Protein AF-A0A0N8H4Y2-F1 (afdb_monomer_lite)

Secondary structure (DSSP, 8-state):
---PPPSS-HHHHHHHH-TT--TT-----TT-B-TT--B--S-HHHHHHHHHHHHHHHHHHHTT--PPPPPPPPTT-------TTTEEEEE-S--SS--EEEEEE-SSS-EEEEEE-HHHHHHHHTS--------TTSTTTGGG-TTSS-SS--TTS------TT-GGGG--HHIIIIIHHHHHHT-EEE-SSHHHHHHHHHHTHHHHHTT--EEEEES--HHHHHHHHHH-TT-GGGGGSPP-SSHHHHHHHHHT-TT--EEEEE--HHHHHHS-HHHHHH-HHHHHHTT----SEEEEE-SSS--TT-HHHHHHHHHHHHTTHHHHTS--

Radius of gyration: 26.05 Å; chains: 1; bounding box: 61×59×75 Å

Foldseek 3Di:
DDDDDDPDDLVRLCVVLHDQQPVVLPPPDQQAAELLRDGQDPDPSVNSVVLSVLVVLVVVVVVVDPDDDDDDDDLDDQPQPDDDPFWGKGQSNGRTQQRIWIWGGPVPNDIHIYRHGPVRVVVVVPQDDDDPDDPPVVVVVVVVPPPHLAPDADPQAPHDPPDPRPSSVVNDPCCLVPVLLVVQQPDADEDAALVVLLSVLRRNHLSSLCRHAHYAHEQDDPVQLVVLCVVCVPDPCSLQDGGDPCLLSSLVSNLSNNNHQYEEYEHEPCNLPPDDLVRQCPDPSLVSLLPAEDHQHYFYYYDPDRPPDRPNRVVSRCSNNVVPPVVVVVVD

Structure (mmCIF, N/CA/C/O backbone):
data_AF-A0A0N8H4Y2-F1
#
_entry.id   AF-A0A0N8H4Y2-F1
#
loop_
_atom_site.group_PDB
_atom_site.id
_atom_site.type_symbol
_atom_site.label_atom_id
_atom_site.label_alt_id
_atom_site.label_comp_id
_atom_site.label_asym_id
_atom_site.label_entity_id
_atom_site.label_seq_id
_atom_site.pdbx_PDB_ins_code
_atom_site.Cartn_x
_atom_site.Cartn_y
_atom_site.Cartn_z
_atom_site.occupancy
_atom_site.B_iso_or_equiv
_atom_site.auth_seq_id
_atom_site.auth_comp_id
_atom_site.auth_asym_id
_atom_site.auth_atom_id
_atom_site.pdbx_PDB_model_num
ATOM 1 N N . MET A 1 1 ? -31.655 -11.015 46.609 1.00 50.44 1 MET A N 1
ATOM 2 C CA . MET A 1 1 ? -30.446 -10.546 45.897 1.00 50.44 1 MET A CA 1
ATOM 3 C C . MET A 1 1 ? -29.796 -9.461 46.738 1.00 50.44 1 MET A C 1
ATOM 5 O O . MET A 1 1 ? -30.408 -8.414 46.911 1.00 50.44 1 MET A O 1
ATOM 9 N N . ALA A 1 2 ? -28.630 -9.726 47.329 1.00 64.88 2 ALA A N 1
ATOM 10 C CA . ALA A 1 2 ? -27.883 -8.698 48.050 1.00 64.88 2 ALA A CA 1
ATOM 11 C C . ALA A 1 2 ? -27.327 -7.694 47.027 1.00 64.88 2 ALA A C 1
ATOM 13 O O . ALA A 1 2 ? -26.613 -8.091 46.108 1.00 64.88 2 ALA A O 1
ATOM 14 N N . LYS A 1 3 ? -27.702 -6.415 47.138 1.00 72.19 3 LYS A N 1
ATOM 15 C CA . LYS A 1 3 ? -27.094 -5.347 46.336 1.00 72.19 3 LYS A CA 1
ATOM 16 C C . LYS A 1 3 ? -25.687 -5.120 46.886 1.00 72.19 3 LYS A C 1
ATOM 18 O O . LYS A 1 3 ? -25.551 -4.696 48.029 1.00 72.19 3 LYS A O 1
ATOM 23 N N . ILE A 1 4 ? -24.664 -5.449 46.102 1.00 78.31 4 ILE A N 1
ATOM 24 C CA . ILE A 1 4 ? -23.274 -5.133 46.443 1.00 78.31 4 ILE A CA 1
ATOM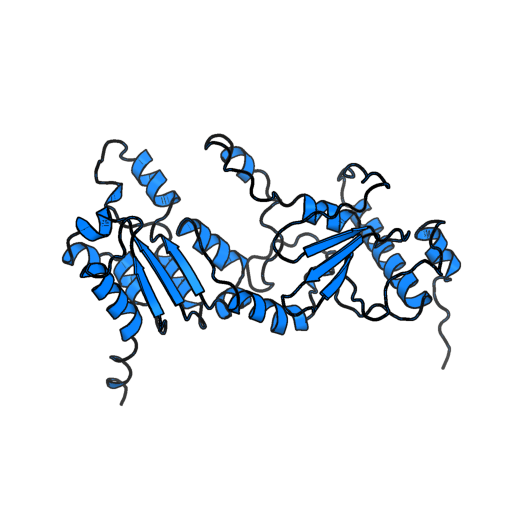 25 C C . ILE A 1 4 ? -23.155 -3.608 46.417 1.00 78.31 4 ILE A C 1
ATOM 27 O O . ILE A 1 4 ? -23.482 -2.980 45.409 1.00 78.31 4 ILE A O 1
ATOM 31 N N . ALA A 1 5 ? -22.766 -3.016 47.546 1.00 82.00 5 ALA A N 1
ATOM 32 C CA . ALA A 1 5 ? -22.494 -1.590 47.611 1.00 82.00 5 ALA A CA 1
ATOM 33 C C . ALA A 1 5 ? -21.266 -1.272 46.736 1.00 82.00 5 ALA A C 1
ATOM 35 O O . ALA A 1 5 ? -20.317 -2.059 46.729 1.00 82.00 5 ALA A O 1
ATOM 36 N N . PRO A 1 6 ? -21.275 -0.166 45.976 1.00 84.56 6 PRO A N 1
ATOM 37 C CA . PRO A 1 6 ? -20.121 0.231 45.179 1.00 84.56 6 PRO A CA 1
ATOM 38 C C . PRO A 1 6 ? -18.887 0.475 46.060 1.00 84.56 6 PRO A C 1
ATOM 40 O O . PRO A 1 6 ? -19.006 1.035 47.146 1.00 84.56 6 PRO A O 1
ATOM 43 N N . GLU A 1 7 ? -17.706 0.079 45.574 1.00 89.19 7 GLU A N 1
ATOM 44 C CA . GLU A 1 7 ? -16.428 0.216 46.299 1.00 89.19 7 GLU A CA 1
ATOM 45 C C . GLU A 1 7 ? -16.011 1.679 46.518 1.00 89.19 7 GLU A C 1
ATOM 47 O O . GLU A 1 7 ? -15.344 1.988 47.503 1.00 89.19 7 GLU A O 1
ATOM 52 N N . HIS A 1 8 ? -16.431 2.581 45.626 1.00 93.00 8 HIS A N 1
ATOM 53 C CA . HIS A 1 8 ? -16.141 4.010 45.704 1.00 93.00 8 HIS A CA 1
ATOM 54 C C . HIS A 1 8 ? -17.415 4.836 45.537 1.00 93.00 8 HIS A C 1
ATOM 56 O O . HIS A 1 8 ? -18.243 4.572 44.651 1.00 93.00 8 HIS A O 1
ATOM 62 N N . SER A 1 9 ? -17.558 5.851 46.393 1.00 93.75 9 SER A N 1
ATOM 63 C CA . SER A 1 9 ? -18.615 6.847 46.258 1.00 93.75 9 SER A CA 1
ATOM 64 C C . SER A 1 9 ? -18.338 7.753 45.054 1.00 93.75 9 SER A C 1
ATOM 66 O O . SER A 1 9 ? -17.200 7.892 44.599 1.00 93.75 9 SER A O 1
ATOM 68 N N . LEU A 1 10 ? -19.386 8.380 44.515 1.00 90.81 10 LEU A N 1
ATOM 69 C CA . LEU A 1 10 ? -19.235 9.335 43.414 1.00 90.81 10 LEU A CA 1
ATOM 70 C C . LEU A 1 10 ? -18.328 10.510 43.806 1.00 90.81 10 LEU A C 1
ATOM 72 O O . LEU A 1 10 ? -17.493 10.937 43.014 1.00 90.81 10 LEU A O 1
ATOM 76 N N . GLU A 1 11 ? -18.485 10.993 45.035 1.00 90.88 11 GLU A N 1
ATOM 77 C CA . GLU A 1 11 ? -17.748 12.124 45.599 1.00 90.88 11 GLU A CA 1
ATOM 78 C C . GLU A 1 11 ? -16.247 11.831 45.684 1.00 90.88 11 GLU A C 1
ATOM 80 O O . GLU A 1 11 ? -15.436 12.675 45.298 1.00 90.88 11 GLU A O 1
ATOM 85 N N . ASP A 1 12 ? -15.874 10.615 46.096 1.00 92.75 12 ASP A N 1
ATOM 86 C CA . ASP A 1 12 ? -14.472 10.187 46.154 1.00 92.75 12 ASP A CA 1
ATOM 87 C C . ASP A 1 12 ? -13.844 10.125 44.757 1.00 92.75 12 ASP A C 1
ATOM 89 O O . ASP A 1 12 ? -12.740 10.629 44.546 1.00 92.75 12 ASP A O 1
ATOM 93 N N . MET A 1 13 ? -14.559 9.558 43.777 1.00 93.31 13 MET A N 1
ATOM 94 C CA . MET A 1 13 ? -14.060 9.471 42.401 1.00 93.31 13 MET A CA 1
ATOM 95 C C . MET A 1 13 ? -13.886 10.858 41.769 1.00 93.31 13 MET A C 1
ATOM 97 O O . MET A 1 13 ? -12.874 11.107 41.114 1.00 93.31 13 MET A O 1
ATOM 101 N N . VAL A 1 14 ? -14.838 11.775 41.989 1.00 89.25 14 VAL A N 1
ATOM 102 C CA . VAL A 1 14 ? -14.747 13.169 41.519 1.00 89.25 14 VAL A CA 1
ATOM 103 C C . VAL A 1 14 ? -13.556 13.877 42.159 1.00 89.25 14 VAL A C 1
ATOM 105 O O . VAL A 1 14 ? -12.763 14.507 41.460 1.00 89.25 14 VAL A O 1
ATOM 108 N N . LYS A 1 15 ? -13.386 13.731 43.476 1.00 89.88 15 LYS A N 1
ATOM 109 C CA . LYS A 1 15 ? -12.267 14.325 44.212 1.00 89.88 15 LYS A CA 1
ATOM 110 C C . LYS A 1 15 ? -10.913 13.868 43.664 1.00 89.88 15 LYS A C 1
ATOM 112 O O . LYS A 1 15 ? -10.008 14.690 43.520 1.00 89.88 15 LYS A O 1
ATOM 117 N N . ASP A 1 16 ? -10.794 12.592 43.308 1.00 89.81 16 ASP A N 1
ATOM 118 C CA . ASP A 1 16 ? -9.574 12.008 42.744 1.00 89.81 16 ASP A CA 1
ATOM 119 C C . ASP A 1 16 ? -9.311 12.400 41.281 1.00 89.81 16 ASP A C 1
ATOM 121 O O . ASP A 1 16 ? -8.149 12.463 40.862 1.00 89.81 16 ASP A O 1
ATOM 125 N N . LEU A 1 17 ? -10.366 12.664 40.503 1.00 87.62 17 LEU A N 1
ATOM 126 C CA . LEU A 1 17 ? -10.272 13.191 39.135 1.00 87.62 17 LEU A CA 1
ATOM 127 C C . LEU A 1 17 ? -9.904 14.687 39.111 1.00 87.62 17 LEU A C 1
ATOM 129 O O . LEU A 1 17 ? -9.303 15.157 38.140 1.00 87.62 17 LEU A O 1
ATOM 133 N N . GLY A 1 18 ? -10.192 15.409 40.197 1.00 84.56 18 GLY A N 1
ATOM 134 C CA . GLY A 1 18 ? -9.807 16.799 40.436 1.00 84.56 18 GLY A CA 1
ATOM 135 C C . GLY A 1 18 ? -11.008 17.708 40.747 1.00 84.56 18 GLY A C 1
ATOM 136 O O . GLY A 1 18 ? -12.118 17.443 40.297 1.00 84.56 18 GLY A O 1
ATOM 137 N N . PRO A 1 19 ? -10.805 18.810 41.493 1.00 61.75 19 PRO A N 1
ATOM 138 C CA . PRO A 1 19 ? -11.870 19.582 42.153 1.00 61.75 19 PRO A CA 1
ATOM 139 C C . PRO A 1 19 ? -12.799 20.404 41.239 1.00 61.75 19 PRO A C 1
ATOM 141 O O . PRO A 1 19 ? -13.662 21.107 41.749 1.00 61.75 19 PRO A O 1
ATOM 144 N N . GLU A 1 20 ? -12.646 20.349 39.917 1.00 62.66 20 GLU A N 1
ATOM 145 C CA . GLU A 1 20 ? -13.371 21.233 38.990 1.00 62.66 20 GLU A CA 1
ATOM 146 C C . GLU A 1 20 ? -14.430 20.516 38.137 1.00 62.66 20 GLU A C 1
ATOM 148 O O . GLU A 1 20 ? -14.990 21.156 37.249 1.00 62.66 20 GLU A O 1
ATOM 153 N N . VAL A 1 21 ? -14.724 19.222 38.368 1.00 59.94 21 VAL A N 1
ATOM 154 C CA . VAL A 1 21 ? -15.742 18.497 37.578 1.00 59.94 21 VAL A CA 1
ATOM 155 C C . VAL A 1 21 ? -17.121 19.067 37.895 1.00 59.94 21 VAL A C 1
ATOM 157 O O . VAL A 1 21 ? -17.825 18.567 38.767 1.00 59.94 21 VAL A O 1
ATOM 160 N N . ASP A 1 22 ? -17.503 20.130 37.195 1.00 64.38 22 ASP A N 1
ATOM 161 C CA . ASP A 1 22 ? -18.860 20.643 37.207 1.00 64.38 22 ASP A CA 1
ATOM 162 C C . ASP A 1 22 ? -19.757 19.587 36.536 1.00 64.38 22 ASP A C 1
ATOM 164 O O . ASP A 1 22 ? -19.645 19.362 35.323 1.00 64.38 22 ASP A O 1
ATOM 168 N N . PRO A 1 23 ? -20.652 18.919 37.290 1.00 62.06 23 PRO A N 1
ATOM 169 C CA . PRO A 1 23 ? -21.524 17.879 36.751 1.00 62.06 23 PRO A CA 1
ATOM 170 C C . PRO A 1 23 ? -22.439 18.396 35.633 1.00 62.06 23 PRO A C 1
ATOM 172 O O . PRO A 1 23 ? -22.955 17.603 34.843 1.00 62.06 23 PRO A O 1
ATOM 175 N N . SER A 1 24 ? -22.650 19.717 35.575 1.00 61.72 24 SER A N 1
ATOM 176 C CA . SER A 1 24 ? -23.464 20.394 34.569 1.00 61.72 24 SER A CA 1
ATOM 177 C C . SER A 1 24 ? -22.677 20.795 33.315 1.00 61.72 24 SER A C 1
ATOM 179 O O . SER A 1 24 ? -23.267 20.932 32.244 1.00 61.72 24 SER A O 1
ATOM 181 N N . ALA A 1 25 ? -21.346 20.888 33.401 1.00 60.69 25 ALA A N 1
ATOM 182 C CA . ALA A 1 25 ? -20.475 21.313 32.308 1.00 60.69 25 ALA A CA 1
ATOM 183 C C . ALA A 1 25 ? -19.993 20.154 31.424 1.00 60.69 25 ALA A C 1
ATOM 185 O O . ALA A 1 25 ? -18.948 20.272 30.797 1.00 60.69 25 ALA A O 1
ATOM 186 N N . HIS A 1 26 ? -20.713 19.030 31.350 1.00 59.88 26 HIS A N 1
ATOM 187 C CA . HIS A 1 26 ? -20.386 17.926 30.441 1.00 59.88 26 HIS A CA 1
ATOM 188 C C . HIS A 1 26 ? -21.137 18.059 29.094 1.00 59.88 26 HIS A C 1
ATOM 190 O O . HIS A 1 26 ? -22.212 17.480 28.942 1.00 59.88 26 HIS A O 1
ATOM 196 N N . PRO A 1 27 ? -20.575 18.733 28.066 1.00 53.62 27 PRO A N 1
ATOM 197 C CA . PRO A 1 27 ? -21.131 18.838 26.716 1.00 53.62 27 PRO A CA 1
ATOM 198 C C . PRO A 1 27 ? -21.071 17.536 25.905 1.00 53.62 27 PRO A C 1
ATOM 200 O O . PRO A 1 27 ? -21.394 17.550 24.716 1.00 53.62 27 PRO A O 1
ATOM 203 N N . CYS A 1 28 ? -20.678 16.402 26.496 1.00 54.94 28 CYS A N 1
ATOM 204 C CA . CYS A 1 28 ? -20.816 15.118 25.818 1.00 54.94 28 CYS A CA 1
ATOM 205 C C . CYS A 1 28 ? -22.303 14.787 25.706 1.00 54.94 28 CYS A C 1
ATOM 207 O O . CYS A 1 28 ? -22.914 14.233 26.620 1.00 54.94 28 CYS A O 1
ATOM 209 N N . SER A 1 29 ? -22.871 15.138 24.553 1.00 60.09 29 SER A N 1
ATOM 210 C CA . SER A 1 29 ? -24.136 14.587 24.088 1.00 60.09 29 SER A CA 1
ATOM 211 C C . SER A 1 29 ? -24.077 13.063 24.286 1.00 60.09 29 SER A C 1
ATOM 213 O O . SER A 1 29 ? -23.043 12.470 23.967 1.00 60.09 29 SER A O 1
ATOM 215 N N . PRO A 1 30 ? -25.130 12.406 24.805 1.00 62.59 30 PRO A N 1
ATOM 216 C CA . PRO A 1 30 ? -25.132 10.971 25.139 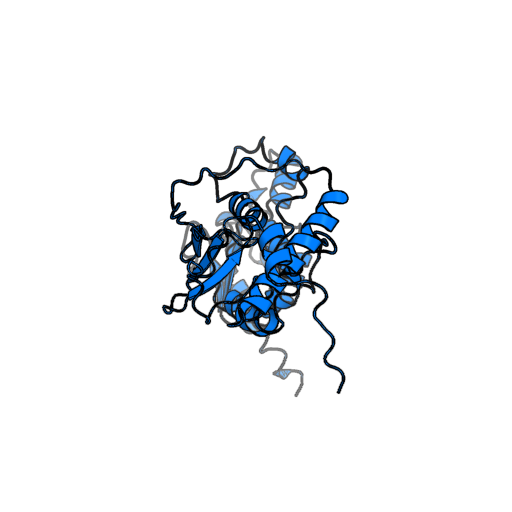1.00 62.59 30 PRO A CA 1
ATOM 217 C C . PRO A 1 30 ? -24.862 10.019 23.951 1.00 62.59 30 PRO A C 1
ATOM 219 O O . PRO A 1 30 ? -24.922 8.806 24.099 1.00 62.59 30 PRO A O 1
ATOM 222 N N . SER A 1 31 ? -24.550 10.556 22.772 1.00 67.88 31 SER A N 1
ATOM 223 C CA . SER A 1 31 ? -24.189 9.860 21.540 1.00 67.88 31 SER A CA 1
ATOM 224 C C . SER A 1 31 ? -22.674 9.674 21.326 1.00 67.88 31 SER A C 1
ATOM 226 O O . SER A 1 31 ? -22.264 9.356 20.213 1.00 67.88 31 SER A O 1
ATOM 228 N N . GLY A 1 32 ? -21.831 9.924 22.334 1.00 71.81 32 GLY A N 1
ATOM 229 C CA . GLY A 1 32 ? -20.372 9.757 22.238 1.00 71.81 32 GLY A CA 1
ATOM 230 C C . GLY A 1 32 ? -19.881 8.329 22.514 1.00 71.81 32 GLY A C 1
ATOM 231 O O . GLY A 1 32 ? -20.582 7.526 23.134 1.00 71.81 32 GLY A O 1
ATOM 232 N N . PHE A 1 33 ? -18.641 8.031 22.115 1.00 75.88 33 PHE A N 1
ATOM 233 C CA . PHE A 1 33 ? -17.962 6.758 22.391 1.00 75.88 33 PHE A CA 1
ATOM 234 C C . PHE A 1 33 ? -16.593 7.001 23.028 1.00 75.88 33 PHE A C 1
ATOM 236 O O . PHE A 1 33 ? -15.856 7.853 22.556 1.00 75.88 33 PHE A O 1
ATOM 243 N N . TYR A 1 34 ? -16.212 6.243 24.055 1.00 74.88 34 TYR A N 1
ATOM 244 C CA . TYR A 1 34 ? -14.846 6.285 24.597 1.00 74.88 34 TYR A CA 1
ATOM 245 C C . TYR A 1 34 ? -13.805 5.769 23.581 1.00 74.88 34 TYR A C 1
ATOM 247 O O . TYR A 1 34 ? -14.164 5.220 22.542 1.00 74.88 34 TYR A O 1
ATOM 255 N N . LEU A 1 35 ? -12.504 5.902 23.877 1.00 63.22 35 LEU A N 1
ATOM 256 C CA . LEU A 1 35 ? -11.414 5.370 23.033 1.00 63.22 35 LEU A CA 1
ATOM 257 C C . LEU A 1 35 ? -11.505 3.858 22.770 1.00 63.22 35 LEU A C 1
ATOM 259 O O . LEU A 1 35 ? -11.061 3.376 21.732 1.00 63.22 35 LEU A O 1
ATOM 263 N N . ASP A 1 36 ? -12.096 3.105 23.695 1.00 65.06 36 ASP A N 1
ATOM 264 C CA . ASP A 1 36 ? -12.394 1.676 23.528 1.00 65.06 36 ASP A CA 1
ATOM 265 C C . ASP A 1 36 ? -13.709 1.412 22.765 1.00 65.06 36 ASP A C 1
ATOM 267 O O . ASP A 1 36 ? -14.157 0.273 22.630 1.00 65.06 36 ASP A O 1
ATOM 271 N N . LEU A 1 37 ? -14.330 2.476 22.255 1.00 62.41 37 LEU A N 1
ATOM 272 C CA . LEU A 1 37 ? -15.633 2.526 21.605 1.00 62.41 37 LEU A CA 1
ATOM 273 C C . LEU A 1 37 ? -16.807 2.008 22.433 1.00 62.41 37 LEU A C 1
ATOM 275 O O . LEU A 1 37 ? -17.865 1.688 21.885 1.00 62.41 37 LEU A O 1
ATOM 279 N N . GLY A 1 38 ? -16.662 1.921 23.753 1.00 72.75 38 GLY A N 1
ATOM 280 C CA . GLY A 1 38 ? -17.827 1.773 24.609 1.00 72.75 38 GLY A CA 1
ATOM 281 C C . GLY A 1 38 ? -18.681 3.041 24.522 1.00 72.75 38 GLY A C 1
ATOM 282 O O . GLY A 1 38 ? -18.117 4.139 24.563 1.00 72.75 38 GLY A O 1
ATOM 283 N N . PRO A 1 39 ? -20.018 2.932 24.426 1.00 77.88 39 PRO A N 1
ATOM 284 C CA . PRO A 1 39 ? -20.874 4.109 24.463 1.00 77.88 39 PRO A CA 1
ATOM 285 C C . PRO A 1 39 ? -20.644 4.872 25.769 1.00 77.88 39 PRO A C 1
ATOM 287 O O . PRO A 1 39 ? -20.442 4.275 26.836 1.00 77.88 39 PRO A O 1
ATOM 290 N N . VAL A 1 40 ? -20.662 6.198 25.684 1.00 80.75 40 VAL A N 1
ATOM 291 C CA . VAL A 1 40 ? -20.620 7.058 26.862 1.00 80.75 40 VAL A CA 1
ATOM 292 C C . VAL A 1 40 ? -21.938 6.883 27.611 1.00 80.75 40 VAL A C 1
ATOM 294 O O . VAL A 1 40 ? -23.008 7.183 27.088 1.00 80.75 40 VAL A O 1
ATOM 297 N N . SER A 1 41 ? -21.873 6.346 28.832 1.00 86.06 41 SER A N 1
ATOM 298 C CA . SER A 1 41 ? -23.071 6.103 29.639 1.00 86.06 41 SER A CA 1
ATOM 299 C C . SER A 1 41 ? -23.797 7.417 29.940 1.00 86.06 41 SER A C 1
ATOM 301 O O . SER A 1 41 ? -23.165 8.424 30.243 1.00 86.06 41 SER A O 1
ATOM 303 N N . ALA A 1 42 ? -25.131 7.417 29.920 1.00 85.19 42 ALA A N 1
ATOM 304 C CA . ALA A 1 42 ? -25.907 8.575 30.370 1.00 85.19 42 ALA A CA 1
ATOM 305 C C . ALA A 1 42 ? -25.781 8.799 31.893 1.00 85.19 42 ALA A C 1
ATOM 307 O O . ALA A 1 42 ? -25.937 9.919 32.380 1.00 85.19 42 ALA A O 1
ATOM 308 N N . SER A 1 43 ? -25.468 7.741 32.652 1.00 89.44 43 SER A N 1
ATOM 309 C CA . SER A 1 43 ? -25.281 7.818 34.101 1.00 89.44 43 SER A CA 1
ATOM 310 C C . SER A 1 43 ? -23.992 8.567 34.435 1.00 89.44 43 SER A C 1
ATOM 312 O O . SER A 1 43 ? -22.909 8.176 33.999 1.00 89.44 43 SER A O 1
ATOM 314 N N . LEU A 1 44 ? -24.100 9.633 35.236 1.00 87.19 44 LEU A N 1
ATOM 315 C CA . LEU A 1 44 ? -22.937 10.355 35.761 1.00 87.19 44 LEU A CA 1
ATOM 316 C C . LEU A 1 44 ? -22.001 9.401 36.511 1.00 87.19 44 LEU A C 1
ATOM 318 O O . LEU A 1 44 ? -20.806 9.405 36.251 1.00 87.19 44 LEU A O 1
ATOM 322 N N . TYR A 1 45 ? -22.557 8.519 37.345 1.00 90.31 45 TYR A N 1
ATOM 323 C CA . TYR A 1 45 ? -21.775 7.556 38.117 1.00 90.31 45 TYR A CA 1
ATOM 324 C C . TYR A 1 45 ? -20.929 6.635 37.235 1.00 90.31 45 TYR A C 1
ATOM 326 O O . TYR A 1 45 ? -19.729 6.520 37.452 1.00 90.31 45 TYR A O 1
ATOM 334 N N . GLU A 1 46 ? -21.530 6.018 36.214 1.00 90.31 46 GLU A N 1
ATOM 335 C CA . GLU A 1 46 ? -20.809 5.100 35.321 1.00 90.31 46 GLU A CA 1
ATOM 336 C C . GLU A 1 46 ? -19.728 5.819 34.506 1.00 90.31 46 GLU A C 1
ATOM 338 O O . GLU A 1 46 ? -18.648 5.271 34.290 1.00 90.31 46 GLU A O 1
ATOM 343 N N . ARG A 1 47 ? -19.983 7.066 34.084 1.00 88.06 47 ARG A N 1
ATOM 344 C CA . ARG A 1 47 ? -18.972 7.887 33.403 1.00 88.06 47 ARG A CA 1
ATOM 345 C C . ARG A 1 47 ? -17.803 8.205 34.322 1.00 88.06 47 ARG A C 1
ATOM 347 O O . ARG A 1 47 ? -16.666 7.899 33.975 1.00 88.06 47 ARG A O 1
ATOM 354 N N . THR A 1 48 ? -18.082 8.768 35.498 1.00 89.00 48 THR A N 1
ATOM 355 C CA . THR A 1 48 ? -17.058 9.135 36.483 1.00 89.00 48 THR A CA 1
ATOM 356 C C . THR A 1 48 ? -16.255 7.915 36.914 1.00 89.00 48 THR A C 1
ATOM 358 O O . THR A 1 48 ? -15.031 7.984 36.970 1.00 89.00 48 THR A O 1
ATOM 361 N N . ARG A 1 49 ? -16.919 6.776 37.141 1.00 91.50 49 ARG A N 1
ATOM 362 C CA . ARG A 1 49 ? -16.257 5.508 37.452 1.00 91.50 49 ARG A CA 1
ATOM 363 C C . ARG A 1 49 ? -15.300 5.084 36.350 1.00 91.50 49 ARG A C 1
ATOM 365 O O . ARG A 1 49 ? -14.161 4.744 36.639 1.00 91.50 49 ARG A O 1
ATOM 372 N N . ARG A 1 50 ? -15.721 5.153 35.088 1.00 88.12 50 ARG A N 1
ATOM 373 C CA . ARG A 1 50 ? -14.861 4.772 33.964 1.00 88.12 50 ARG A CA 1
ATOM 374 C C . ARG A 1 50 ? -13.650 5.693 33.814 1.00 88.12 50 ARG A C 1
ATOM 376 O O . ARG A 1 50 ? -12.551 5.207 33.562 1.00 88.12 50 ARG A O 1
ATOM 383 N N . GLU A 1 51 ? -13.830 7.004 33.978 1.00 89.56 51 GLU A N 1
ATOM 384 C CA . GLU A 1 51 ? -12.709 7.956 33.986 1.00 89.56 51 GLU A CA 1
ATOM 385 C C . GLU A 1 51 ? -11.751 7.699 35.147 1.00 89.56 51 GLU A C 1
ATOM 387 O O . GLU A 1 51 ? -10.533 7.726 34.966 1.00 89.56 51 GLU A O 1
ATOM 392 N N . PHE A 1 52 ? -12.301 7.418 36.327 1.00 90.44 52 PHE A N 1
ATOM 393 C CA . PHE A 1 52 ? -11.536 7.073 37.514 1.00 90.44 52 PHE A CA 1
ATOM 394 C C . PHE A 1 52 ? -10.728 5.792 37.297 1.00 90.44 52 PHE A C 1
ATOM 396 O O . PHE A 1 52 ? -9.518 5.795 37.516 1.00 90.44 52 PHE A O 1
ATOM 403 N N . ASP A 1 53 ? -11.347 4.728 36.786 1.00 89.62 53 ASP A N 1
ATOM 404 C CA . ASP A 1 53 ? -10.675 3.464 36.482 1.00 89.62 53 ASP A CA 1
ATOM 405 C C . ASP A 1 53 ? -9.539 3.667 35.467 1.00 89.62 53 ASP A C 1
ATOM 407 O O . ASP A 1 53 ? -8.423 3.181 35.675 1.00 89.62 53 ASP A O 1
ATOM 411 N N . ALA A 1 54 ? -9.779 4.447 34.406 1.00 84.00 54 ALA A N 1
ATOM 412 C CA . ALA A 1 54 ? -8.763 4.791 33.413 1.00 84.00 54 ALA A CA 1
ATOM 413 C C . ALA A 1 54 ? -7.593 5.578 34.033 1.00 84.00 54 ALA A C 1
ATOM 415 O O . ALA A 1 54 ? -6.425 5.248 33.801 1.00 84.00 54 ALA A O 1
ATOM 416 N N . LEU A 1 55 ? -7.888 6.558 34.895 1.00 87.00 55 LEU A N 1
ATOM 417 C CA . LEU A 1 55 ? -6.880 7.304 35.646 1.00 87.00 55 LEU A CA 1
ATOM 418 C C . LEU A 1 55 ? -6.066 6.384 36.567 1.00 87.00 55 LEU A C 1
ATOM 420 O O . LEU A 1 55 ? -4.839 6.501 36.620 1.00 87.00 55 LEU A O 1
ATOM 424 N N . GLN A 1 56 ? -6.714 5.468 37.291 1.00 89.62 56 GLN A N 1
ATOM 425 C CA . GLN A 1 56 ? -6.033 4.527 38.184 1.00 89.62 56 GLN A CA 1
ATOM 426 C C . GLN A 1 56 ? -5.130 3.568 37.404 1.00 89.62 56 GLN A C 1
ATOM 428 O O . GLN A 1 56 ? -3.998 3.310 37.823 1.00 89.62 56 GLN A O 1
ATOM 433 N N . MET A 1 57 ? -5.574 3.079 36.242 1.00 82.50 57 MET A N 1
ATOM 434 C CA . MET A 1 57 ? -4.720 2.289 35.353 1.00 82.50 57 MET A CA 1
ATOM 435 C C . MET A 1 57 ? -3.503 3.095 34.895 1.00 82.50 57 MET A C 1
ATOM 437 O O . MET A 1 57 ? -2.373 2.623 35.024 1.00 82.50 57 MET A O 1
ATOM 441 N N . ALA A 1 58 ? -3.694 4.335 34.445 1.00 80.12 58 ALA A N 1
ATOM 442 C CA . ALA A 1 58 ? -2.593 5.193 34.019 1.00 80.12 58 ALA A CA 1
ATOM 443 C C . ALA A 1 58 ? -1.602 5.507 35.152 1.00 80.12 58 ALA A C 1
ATOM 445 O O . ALA A 1 58 ? -0.389 5.491 34.930 1.00 80.12 58 ALA A O 1
ATOM 446 N N . LYS A 1 59 ? -2.086 5.728 36.385 1.00 84.94 59 LYS A N 1
ATOM 447 C CA . LYS A 1 59 ? -1.236 5.884 37.580 1.00 84.94 59 LYS A CA 1
ATOM 448 C C . LYS A 1 59 ? -0.363 4.644 37.809 1.00 84.94 59 LYS A C 1
ATOM 450 O O . LYS A 1 59 ? 0.840 4.796 38.016 1.00 84.94 59 LYS A O 1
ATOM 455 N N . LYS A 1 60 ? -0.936 3.436 37.709 1.00 83.06 60 LYS A N 1
ATOM 456 C CA . LYS A 1 60 ? -0.190 2.168 37.831 1.00 83.06 60 LYS A CA 1
ATOM 457 C C . LYS A 1 60 ? 0.886 2.031 36.750 1.00 83.06 60 LYS A C 1
ATOM 459 O O . LYS A 1 60 ? 2.007 1.648 37.060 1.00 83.06 60 LYS A O 1
ATOM 464 N N . PHE A 1 61 ? 0.581 2.396 35.504 1.00 71.44 61 PHE A N 1
ATOM 465 C CA . PHE A 1 61 ? 1.562 2.337 34.414 1.00 71.44 61 PHE A CA 1
ATOM 466 C C . PHE A 1 61 ? 2.696 3.353 34.572 1.00 71.44 61 PHE A C 1
ATOM 468 O O . PHE A 1 61 ? 3.855 3.002 34.356 1.00 71.44 61 PHE A O 1
ATOM 475 N N . ARG A 1 62 ? 2.395 4.583 35.007 1.00 75.81 62 ARG A N 1
ATOM 476 C CA . ARG A 1 62 ? 3.413 5.626 35.220 1.00 75.81 62 ARG A CA 1
ATOM 477 C C . ARG A 1 62 ? 4.422 5.266 36.304 1.00 75.81 62 ARG A C 1
ATOM 479 O O . ARG A 1 62 ? 5.584 5.629 36.177 1.00 75.81 62 ARG A O 1
ATOM 486 N N . GLN A 1 63 ? 4.020 4.517 37.331 1.00 73.69 63 GLN A N 1
ATOM 487 C CA . GLN A 1 63 ? 4.957 4.020 38.346 1.00 73.69 63 GLN A CA 1
ATOM 488 C C . GLN A 1 63 ? 6.020 3.072 37.762 1.00 73.69 63 GLN A C 1
ATOM 490 O O . GLN A 1 63 ? 7.099 2.948 38.332 1.00 73.69 63 GLN A O 1
ATOM 495 N N . CYS A 1 64 ? 5.758 2.453 36.606 1.00 57.94 64 CYS A N 1
ATOM 496 C CA . CYS A 1 64 ? 6.713 1.591 35.911 1.00 57.94 64 CYS A CA 1
ATOM 497 C C . CYS A 1 64 ? 7.551 2.309 34.838 1.00 57.94 64 CYS A C 1
ATOM 499 O O . CYS A 1 64 ? 8.474 1.697 34.305 1.00 57.94 64 CYS A O 1
ATOM 501 N N . SER A 1 65 ? 7.266 3.571 34.499 1.00 50.00 65 SER A N 1
ATOM 502 C CA . SER A 1 65 ? 7.931 4.280 33.396 1.00 50.00 65 SER A CA 1
ATOM 503 C C . SER A 1 65 ? 8.485 5.639 33.835 1.00 50.00 65 SER A C 1
ATOM 505 O O . SER A 1 65 ? 7.723 6.546 34.159 1.00 50.00 65 SER A O 1
ATOM 507 N N . THR A 1 66 ? 9.804 5.827 33.770 1.00 52.34 66 THR A N 1
ATOM 508 C CA . THR A 1 66 ? 10.528 7.070 34.117 1.00 52.34 66 THR A CA 1
ATOM 509 C C . THR A 1 66 ? 10.431 8.178 33.053 1.00 52.34 66 THR A C 1
ATOM 511 O O . THR A 1 66 ? 11.354 8.973 32.888 1.00 52.34 66 THR A O 1
ATOM 514 N N . LEU A 1 67 ? 9.335 8.252 32.294 1.00 45.41 67 LEU A N 1
ATOM 515 C CA . LEU A 1 67 ? 9.197 9.231 31.213 1.00 45.41 67 LEU A CA 1
ATOM 516 C C . LEU A 1 67 ? 8.714 10.589 31.740 1.00 45.41 67 LEU A C 1
ATOM 518 O O . LEU A 1 67 ? 7.659 10.703 32.365 1.00 45.41 67 LEU A O 1
ATOM 522 N N . SER A 1 68 ? 9.505 11.623 31.457 1.00 49.12 68 SER A N 1
ATOM 523 C CA . SER A 1 68 ? 9.210 13.025 31.753 1.00 49.12 68 SER A CA 1
ATOM 524 C C . SER A 1 68 ? 7.939 13.492 31.037 1.00 49.12 68 SER A C 1
ATOM 526 O O . SER A 1 68 ? 7.728 13.195 29.861 1.00 49.12 68 SER A O 1
ATOM 528 N N . ARG A 1 69 ? 7.096 14.253 31.742 1.00 51.19 69 ARG A N 1
ATOM 529 C CA . ARG A 1 69 ? 5.864 14.834 31.188 1.00 51.19 69 ARG A CA 1
ATOM 530 C C . ARG A 1 69 ? 6.193 15.854 30.082 1.00 51.19 69 ARG A C 1
ATOM 532 O O . ARG A 1 69 ? 6.994 16.752 30.348 1.00 51.19 69 ARG A O 1
ATOM 539 N N . PRO A 1 70 ? 5.561 15.785 28.897 1.00 53.00 70 PRO A N 1
ATOM 540 C CA . PRO A 1 70 ? 5.632 16.872 27.925 1.00 53.00 70 PRO A CA 1
ATOM 541 C C . PRO A 1 70 ? 4.988 18.148 28.497 1.00 53.00 70 PRO A C 1
ATOM 543 O O . PRO A 1 70 ? 4.088 18.077 29.341 1.00 53.00 70 PRO A O 1
ATOM 546 N N . HIS A 1 71 ? 5.489 19.314 28.074 1.00 51.56 71 HIS A N 1
ATOM 547 C CA . HIS A 1 71 ? 5.022 20.621 28.541 1.00 51.56 71 HIS A CA 1
ATOM 548 C C . HIS A 1 71 ? 3.505 20.793 28.363 1.00 51.56 71 HIS A C 1
ATOM 550 O O . HIS A 1 71 ? 2.915 20.328 27.390 1.00 51.56 71 HIS A O 1
ATOM 556 N N . ALA A 1 72 ? 2.875 21.437 29.349 1.00 54.06 72 ALA A N 1
ATOM 557 C CA . ALA A 1 72 ? 1.432 21.613 29.411 1.00 54.06 72 ALA A CA 1
ATOM 558 C C . ALA A 1 72 ? 0.921 22.502 28.266 1.00 54.06 72 ALA A C 1
ATOM 560 O O . ALA A 1 72 ? 1.506 23.547 27.985 1.00 54.06 72 ALA A O 1
ATOM 561 N N . PHE A 1 73 ? -0.200 22.108 27.654 1.00 57.31 73 PHE A N 1
ATOM 562 C CA . PHE A 1 73 ? -1.001 23.005 26.823 1.00 57.31 73 PHE A CA 1
ATOM 563 C C . PHE A 1 73 ? -1.429 24.214 27.667 1.00 57.31 73 PHE A C 1
ATOM 565 O O . PHE A 1 73 ? -1.921 24.045 28.785 1.00 57.31 73 PHE A O 1
ATOM 572 N N . SER A 1 74 ? -1.203 25.429 27.161 1.00 56.06 74 SER A N 1
ATOM 573 C CA . SER A 1 74 ? -1.705 26.646 27.806 1.00 56.06 74 SER A CA 1
ATOM 574 C C . SER A 1 74 ? -3.210 26.768 27.551 1.00 56.06 74 SER A C 1
ATOM 576 O O . SER A 1 74 ? -3.655 26.642 26.414 1.00 56.06 74 SER A O 1
ATOM 578 N N . ARG A 1 75 ? -3.975 27.010 28.622 1.00 51.25 75 ARG A N 1
ATOM 579 C CA . ARG A 1 75 ? -5.441 26.859 28.770 1.00 51.25 75 ARG A CA 1
ATOM 580 C C . ARG A 1 75 ? -6.302 27.854 27.957 1.00 51.25 75 ARG A C 1
ATOM 582 O O . ARG A 1 75 ? -7.428 28.119 28.360 1.00 51.25 75 ARG A O 1
ATOM 589 N N . SER A 1 76 ? -5.806 28.477 26.887 1.00 43.31 76 SER A N 1
ATOM 590 C CA . SER A 1 76 ? -6.448 29.689 26.340 1.00 43.31 76 SER A CA 1
ATOM 591 C C . SER A 1 76 ? -6.872 29.675 24.877 1.00 43.31 76 SER A C 1
ATOM 593 O O . SER A 1 76 ? -7.601 30.583 24.503 1.00 43.31 76 SER A O 1
ATOM 595 N N . ASP A 1 77 ? -6.541 28.670 24.070 1.00 47.31 77 ASP A N 1
ATOM 596 C CA . ASP A 1 77 ? -6.956 28.672 22.666 1.00 47.31 77 ASP A CA 1
ATOM 597 C C . ASP A 1 77 ? -7.530 27.316 22.278 1.00 47.31 77 ASP A C 1
ATOM 599 O O . ASP A 1 77 ? -6.810 26.315 22.238 1.00 47.31 77 ASP A O 1
ATOM 603 N N . SER A 1 78 ? -8.826 27.284 21.939 1.00 50.12 78 SER A N 1
ATOM 604 C CA . SER A 1 78 ? -9.397 26.201 21.140 1.00 50.12 78 SER A CA 1
ATOM 605 C C . SER A 1 78 ? -8.624 26.182 19.831 1.00 50.12 78 SER A C 1
ATOM 607 O O . SER A 1 78 ? -8.942 26.898 18.878 1.00 50.12 78 SER A O 1
ATOM 609 N N . THR A 1 79 ? -7.531 25.433 19.812 1.00 51.78 79 THR A N 1
ATOM 610 C CA . THR A 1 79 ? -6.687 25.373 18.643 1.00 51.78 79 THR A CA 1
ATOM 611 C C . THR A 1 79 ? -7.476 24.506 17.681 1.00 51.78 79 THR A C 1
ATOM 613 O O . THR A 1 79 ? -7.486 23.285 17.813 1.00 51.78 79 THR A O 1
ATOM 616 N N . LYS A 1 80 ? -8.188 25.131 16.734 1.00 51.50 80 LYS A N 1
ATOM 617 C CA . LYS A 1 80 ? -8.566 24.454 15.495 1.00 51.50 80 LYS A CA 1
ATOM 618 C C . LYS A 1 80 ? -7.264 24.150 14.789 1.00 51.50 80 LYS A C 1
ATOM 620 O O . LYS A 1 80 ? -6.770 24.900 13.956 1.00 51.50 80 LYS A O 1
ATOM 625 N N . ILE A 1 81 ? -6.648 23.071 15.226 1.00 51.03 81 ILE A N 1
ATOM 626 C CA . ILE A 1 81 ? -5.605 22.445 14.471 1.00 51.03 81 ILE A CA 1
ATOM 627 C C . ILE A 1 81 ? -6.368 21.877 13.282 1.00 51.03 81 ILE A C 1
ATOM 629 O O . ILE A 1 81 ? -7.181 20.974 13.459 1.00 51.03 81 ILE A O 1
ATOM 633 N N . GLU A 1 82 ? -6.168 22.443 12.100 1.00 45.34 82 GLU A N 1
ATOM 634 C CA . GLU A 1 82 ? -6.566 21.793 10.857 1.00 45.34 82 GLU A CA 1
ATOM 635 C C . GLU A 1 82 ? -5.437 20.834 10.454 1.00 45.34 82 GLU A C 1
ATOM 637 O O . GLU A 1 82 ? -4.387 21.286 9.990 1.00 45.34 82 GLU A O 1
ATOM 642 N N . PRO A 1 83 ? -5.586 19.510 10.641 1.00 49.66 83 PRO A N 1
ATOM 643 C CA . PRO A 1 83 ? -4.808 18.564 9.868 1.00 49.66 83 PRO A CA 1
ATOM 644 C C . PRO A 1 83 ? -5.723 17.626 9.073 1.00 49.66 83 PRO A C 1
ATOM 646 O O . PRO A 1 83 ? -6.771 17.201 9.547 1.00 49.66 83 PRO A O 1
ATOM 649 N N . ILE A 1 84 ? -5.256 17.283 7.868 1.00 45.59 84 ILE A N 1
ATOM 650 C CA . ILE A 1 84 ? -5.653 16.119 7.060 1.00 45.59 84 ILE A CA 1
ATOM 651 C C . ILE A 1 84 ? -7.177 15.941 6.986 1.00 45.59 84 ILE A C 1
ATOM 653 O O . ILE A 1 84 ? -7.754 15.187 7.760 1.00 45.59 84 ILE A O 1
ATOM 657 N N . SER A 1 85 ? -7.808 16.657 6.047 1.00 55.72 85 SER A N 1
ATOM 658 C CA . SER A 1 85 ? -9.190 16.488 5.569 1.00 55.72 85 SER A CA 1
ATOM 659 C C . SER A 1 85 ? -10.100 15.640 6.473 1.00 55.72 85 SER A C 1
ATOM 661 O O . SER A 1 85 ? -10.384 14.487 6.159 1.00 55.72 85 SER A O 1
ATOM 663 N N . GLY A 1 86 ? -10.565 16.222 7.585 1.00 67.00 86 GLY A N 1
ATOM 664 C CA . GLY A 1 86 ? -11.640 15.646 8.394 1.00 67.00 86 GLY A CA 1
ATOM 665 C C . GLY A 1 86 ? -11.320 15.256 9.839 1.00 67.00 86 GLY A C 1
ATOM 666 O O . GLY A 1 86 ? -12.127 14.537 10.410 1.00 67.00 86 GLY A O 1
ATOM 667 N N . VAL A 1 87 ? -10.228 15.700 10.471 1.00 77.75 87 VAL A N 1
ATOM 668 C CA . VAL A 1 87 ? -10.034 15.512 11.928 1.00 77.75 87 VAL A CA 1
ATOM 669 C C . VAL A 1 87 ? -10.018 16.860 12.649 1.00 77.75 87 VAL A C 1
ATOM 671 O O . VAL A 1 87 ? -9.183 17.706 12.352 1.00 77.75 87 VAL A O 1
ATOM 674 N N . GLU A 1 88 ? -10.913 17.065 13.616 1.00 82.62 88 GLU A N 1
ATOM 675 C CA . GLU A 1 88 ? -10.967 18.268 14.457 1.00 82.62 88 GLU A CA 1
ATOM 676 C C . GLU A 1 88 ? -10.678 17.892 15.915 1.00 82.62 88 GLU A C 1
ATOM 678 O O . GLU A 1 88 ? -11.394 17.101 16.521 1.00 82.62 88 GLU A O 1
ATOM 683 N N . ILE A 1 89 ? -9.614 18.451 16.494 1.00 83.19 89 ILE A N 1
ATOM 684 C CA . ILE A 1 89 ? -9.288 18.268 17.914 1.00 83.19 89 ILE A CA 1
ATOM 685 C C . ILE A 1 89 ? -9.825 19.478 18.672 1.00 83.19 89 ILE A C 1
ATOM 687 O O . ILE A 1 89 ? -9.479 20.612 18.342 1.00 83.19 89 ILE A O 1
ATOM 691 N N . ARG A 1 90 ? -10.644 19.253 19.698 1.00 86.38 90 ARG A N 1
ATOM 692 C CA . ARG A 1 90 ? -11.147 20.310 20.579 1.00 86.38 90 ARG A CA 1
ATOM 693 C C . ARG A 1 90 ? -10.765 19.995 22.012 1.00 86.38 90 ARG A C 1
ATOM 695 O O . ARG A 1 90 ? -10.982 18.886 22.489 1.00 86.38 90 ARG A O 1
ATOM 702 N N . GLU A 1 91 ? -10.233 20.976 22.724 1.00 85.19 91 GLU A N 1
ATOM 703 C CA . GLU A 1 91 ? -10.217 20.901 24.180 1.00 85.19 91 GLU A CA 1
ATOM 704 C C . GLU A 1 91 ? -11.649 21.141 24.652 1.00 85.19 91 GLU A C 1
ATOM 706 O O . GLU A 1 91 ? -12.231 22.208 24.439 1.00 85.19 91 GLU A O 1
ATOM 711 N N . ASN A 1 92 ? -12.257 20.114 25.234 1.00 75.25 92 ASN A N 1
ATOM 712 C CA . ASN A 1 92 ? -13.539 20.293 25.876 1.00 75.25 92 ASN A CA 1
ATOM 713 C C . ASN A 1 92 ? -13.179 20.992 27.182 1.00 75.25 92 ASN A C 1
ATOM 715 O O . ASN A 1 92 ? -12.504 20.370 27.993 1.00 75.25 92 ASN A O 1
ATOM 719 N N . GLY A 1 93 ? -13.589 22.247 27.407 1.00 69.62 93 GLY A N 1
ATOM 720 C CA . GLY A 1 93 ? -13.288 23.030 28.630 1.00 69.62 93 GLY A CA 1
ATOM 721 C C . GLY A 1 93 ? -13.762 22.410 29.962 1.00 69.62 93 GLY A C 1
ATOM 722 O O . GLY A 1 93 ? -13.827 23.079 30.986 1.00 69.62 93 GLY A O 1
ATOM 723 N N . ILE A 1 94 ? -14.113 21.132 29.919 1.00 66.44 94 ILE A N 1
ATOM 724 C CA . ILE A 1 94 ? -14.393 20.193 30.978 1.00 66.44 94 ILE A CA 1
ATOM 725 C C . ILE A 1 94 ? -13.093 19.798 31.676 1.00 66.44 94 ILE A C 1
ATOM 727 O O . ILE A 1 94 ? -12.093 19.420 31.063 1.00 66.44 94 ILE A O 1
ATOM 731 N N . THR A 1 95 ? -13.150 19.747 32.993 1.00 63.44 95 THR A N 1
ATOM 732 C CA . THR A 1 95 ? -12.157 19.041 33.793 1.00 63.44 95 THR A CA 1
ATOM 733 C C . THR A 1 95 ? -12.524 17.567 33.931 1.00 63.44 95 THR A C 1
ATOM 735 O O . THR A 1 95 ? -13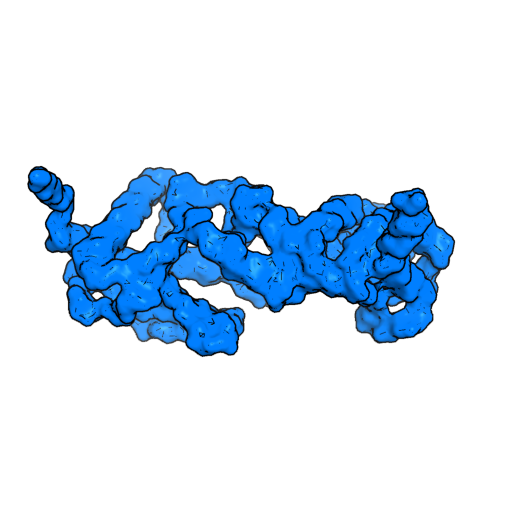.649 17.225 34.277 1.00 63.44 95 THR A O 1
ATOM 738 N N . GLY A 1 96 ? -11.561 16.691 33.681 1.00 76.56 96 GLY A N 1
ATOM 739 C CA . GLY A 1 96 ? -11.714 15.240 33.761 1.00 76.56 96 GLY A CA 1
ATOM 740 C C . GLY A 1 96 ? -10.434 14.555 33.300 1.00 76.56 96 GLY A C 1
ATOM 741 O O . GLY A 1 96 ? -9.421 15.231 33.056 1.00 76.56 96 GLY A O 1
ATOM 742 N N . TYR A 1 97 ? -10.464 13.227 33.179 1.00 82.50 97 TYR A N 1
ATOM 743 C CA . TYR A 1 97 ? -9.334 12.474 32.625 1.00 82.50 97 TYR A CA 1
ATOM 744 C C . TYR A 1 97 ? -9.277 12.603 31.091 1.00 82.50 97 TYR A C 1
ATOM 746 O O . TYR A 1 97 ? -8.197 12.788 30.523 1.00 82.50 97 TYR A O 1
ATOM 754 N N . PHE A 1 98 ? -10.440 12.621 30.427 1.00 84.94 98 PHE A N 1
ATOM 755 C CA . PHE A 1 98 ? -10.574 12.838 28.981 1.00 84.94 98 PHE A CA 1
ATOM 756 C C . PHE A 1 98 ? -10.922 14.301 28.665 1.00 84.94 98 PHE A C 1
ATOM 758 O O . PHE A 1 98 ? -12.085 14.668 28.505 1.00 84.94 98 PHE A O 1
ATOM 765 N N . ARG A 1 99 ? -9.901 15.160 28.606 1.00 85.44 99 ARG A N 1
ATOM 766 C CA . ARG A 1 99 ? -10.063 16.620 28.436 1.00 85.44 99 ARG A CA 1
ATOM 767 C C . ARG A 1 99 ? -10.251 17.067 26.989 1.00 85.44 99 ARG A C 1
ATOM 769 O O . ARG A 1 99 ? -10.678 18.186 26.735 1.00 85.44 99 ARG A O 1
ATOM 776 N N . PHE A 1 100 ? -9.942 16.206 26.032 1.00 86.81 100 PHE A N 1
ATOM 777 C CA . PHE A 1 100 ? -10.012 16.540 24.615 1.00 86.81 100 PHE A CA 1
ATOM 778 C C . PHE A 1 100 ? -11.103 15.717 23.938 1.00 86.81 100 PHE A C 1
ATOM 780 O O . PHE A 1 100 ? -11.386 14.600 24.359 1.00 86.81 100 PHE A O 1
ATOM 787 N N . SER A 1 101 ? -11.726 16.248 22.892 1.00 84.69 101 SER A N 1
ATOM 788 C CA . SER A 1 101 ? -12.457 15.465 21.899 1.00 84.69 101 SER A CA 1
ATOM 789 C C . SER A 1 101 ? -11.687 15.489 20.590 1.00 84.69 101 SER A C 1
ATOM 791 O O . SER A 1 101 ? -11.161 16.521 20.176 1.00 84.69 101 SER A O 1
ATOM 793 N N . VAL A 1 102 ? -11.610 14.336 19.940 1.00 82.69 102 VAL A N 1
ATOM 794 C CA . VAL A 1 102 ? -11.156 14.222 18.559 1.00 82.69 102 VAL A CA 1
ATOM 795 C C . VAL A 1 102 ? -12.344 13.812 17.724 1.00 82.69 102 VAL A C 1
ATOM 797 O O . VAL A 1 102 ? -12.930 12.749 17.915 1.00 82.69 102 VAL A O 1
ATOM 800 N N . ASP A 1 103 ? -12.701 14.685 16.807 1.00 81.56 103 ASP A N 1
ATOM 801 C CA . ASP A 1 103 ? -13.842 14.551 15.939 1.00 81.56 103 ASP A CA 1
ATOM 802 C C . ASP A 1 103 ? -13.380 14.127 14.549 1.00 81.56 103 ASP A C 1
ATOM 804 O O . ASP A 1 103 ? -12.690 14.873 13.860 1.00 81.56 103 ASP A O 1
ATOM 808 N N . VAL A 1 104 ? -13.762 12.924 14.128 1.00 77.50 104 VAL A N 1
ATOM 809 C CA . VAL A 1 104 ? -13.437 12.383 12.805 1.00 77.50 104 VAL A CA 1
ATOM 810 C C . VAL A 1 104 ? -14.652 12.528 11.887 1.00 77.50 104 VAL A C 1
ATOM 812 O O . VAL A 1 104 ? -15.726 11.991 12.165 1.00 77.50 104 VAL A O 1
ATOM 815 N N . HIS A 1 105 ? -14.490 13.267 10.794 1.00 76.00 105 HIS A N 1
ATOM 816 C CA . HIS A 1 105 ? -15.493 13.582 9.783 1.00 76.00 105 HIS A CA 1
ATOM 817 C C . HIS A 1 105 ? -15.343 12.646 8.575 1.00 76.00 105 HIS A C 1
ATOM 819 O O . HIS A 1 105 ? -14.379 12.739 7.819 1.00 76.00 105 HIS A O 1
ATOM 825 N N . TYR A 1 106 ? -16.331 11.781 8.337 1.00 67.12 106 TYR A N 1
ATOM 826 C CA . TYR A 1 106 ? -16.289 10.763 7.273 1.00 67.12 106 TYR A CA 1
ATOM 827 C C . TYR A 1 106 ? -16.939 11.209 5.950 1.00 67.12 106 TYR A C 1
ATOM 829 O O . TYR A 1 106 ? -17.652 10.435 5.316 1.00 67.12 106 TYR A O 1
ATOM 837 N N . GLY A 1 107 ? -16.757 12.469 5.533 1.00 53.78 107 GLY A N 1
ATOM 838 C CA . GLY A 1 107 ? -17.259 13.005 4.250 1.00 53.78 107 GLY A CA 1
ATOM 839 C C . GLY A 1 107 ? -18.792 13.052 4.066 1.00 53.78 107 GLY A C 1
ATOM 840 O O . GLY A 1 107 ? -19.272 13.696 3.141 1.00 53.78 107 GLY A O 1
ATOM 841 N N . THR A 1 108 ? -19.575 12.424 4.949 1.00 55.88 108 THR A N 1
ATOM 842 C CA . THR A 1 108 ? -21.037 12.239 4.843 1.00 55.88 108 THR A CA 1
ATOM 843 C C . THR A 1 108 ? -21.828 12.995 5.920 1.00 55.88 108 THR A C 1
ATOM 845 O O . THR A 1 108 ? -22.901 12.561 6.328 1.00 55.88 108 THR A O 1
ATOM 848 N N . ASN A 1 109 ? -21.301 14.113 6.436 1.00 68.31 109 ASN A N 1
ATOM 849 C CA . ASN A 1 109 ? -21.791 14.812 7.644 1.00 68.31 109 ASN A CA 1
ATOM 850 C C . ASN A 1 109 ? -21.801 13.956 8.928 1.00 68.31 109 ASN A C 1
ATOM 852 O O . ASN A 1 109 ? -22.168 14.455 9.992 1.00 68.31 109 ASN A O 1
ATOM 856 N N . GLN A 1 110 ? -21.369 12.692 8.868 1.00 62.00 110 GLN A N 1
ATOM 857 C CA . GLN A 1 110 ? -21.188 11.857 10.047 1.00 62.00 110 GLN A CA 1
ATOM 858 C C . GLN A 1 110 ? -19.884 12.217 10.752 1.00 62.00 110 GLN A C 1
ATOM 860 O O . GLN A 1 110 ? -18.817 12.308 10.137 1.00 62.00 110 GLN A O 1
ATOM 865 N N . LYS A 1 111 ? -20.011 12.419 12.060 1.00 77.44 111 LYS A N 1
ATOM 866 C CA . LYS A 1 111 ? -18.957 12.859 12.959 1.00 77.44 111 LYS A CA 1
ATOM 867 C C . LYS A 1 111 ? -18.810 11.827 14.071 1.00 77.44 111 LYS A C 1
ATOM 869 O O . LYS A 1 111 ? -19.754 11.614 14.830 1.00 77.44 111 LYS A O 1
ATOM 874 N N . LEU A 1 112 ? -17.641 11.204 14.175 1.00 75.50 112 LEU A N 1
ATOM 875 C CA . LEU A 1 112 ? -17.295 10.342 15.303 1.00 75.50 112 LEU A CA 1
ATOM 876 C C . LEU A 1 112 ? -16.493 11.159 16.314 1.00 75.50 112 LEU A C 1
ATOM 878 O O . LEU A 1 112 ? -15.364 11.538 16.025 1.00 75.50 112 LEU A O 1
ATOM 882 N N . SER A 1 113 ? -17.082 11.433 17.477 1.00 80.31 113 SER A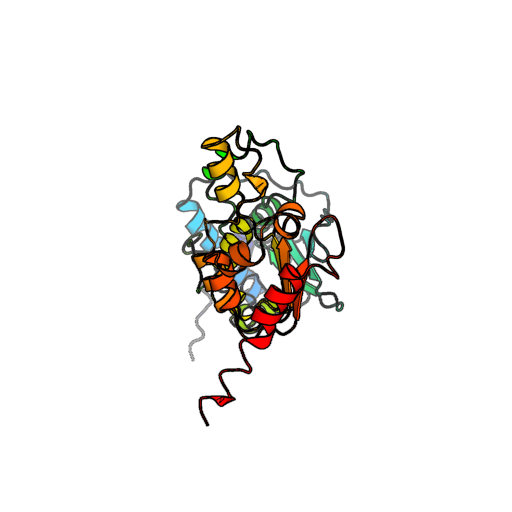 N 1
ATOM 883 C CA . SER A 1 113 ? -16.413 12.159 18.559 1.00 80.31 113 SER A CA 1
ATOM 884 C C . SER A 1 113 ? -15.813 11.181 19.563 1.00 80.31 113 SER A C 1
ATOM 886 O O . SER A 1 113 ? -16.534 10.366 20.145 1.00 80.31 113 SER A O 1
ATOM 888 N N . LEU A 1 114 ? -14.497 11.265 19.744 1.00 79.88 114 LEU A N 1
ATOM 889 C CA . LEU A 1 114 ? -13.706 10.423 20.634 1.00 79.88 114 LEU A CA 1
ATOM 890 C C . LEU A 1 114 ? -13.122 11.287 21.765 1.00 79.88 114 LEU A C 1
ATOM 892 O O . LEU A 1 114 ? -12.177 12.036 21.516 1.00 79.88 114 LEU A O 1
ATOM 896 N N . PRO A 1 115 ? -13.646 11.232 23.003 1.00 82.44 115 PRO A N 1
ATOM 897 C CA . PRO A 1 115 ? -12.955 11.707 24.195 1.00 82.44 115 PRO A CA 1
ATOM 898 C C . PRO A 1 115 ? -11.554 11.099 24.309 1.00 82.44 115 PRO A C 1
ATOM 900 O O . PRO A 1 115 ? -11.396 9.881 24.306 1.00 82.44 115 PRO A O 1
ATOM 903 N N . MET A 1 116 ? -10.548 11.957 24.444 1.00 83.19 116 MET A N 1
ATOM 904 C CA . MET A 1 116 ? -9.133 11.611 24.522 1.00 83.19 116 MET A CA 1
ATOM 905 C C . MET A 1 116 ? -8.463 12.280 25.722 1.00 83.19 116 MET A C 1
ATOM 907 O O . MET A 1 116 ? -8.861 13.359 26.177 1.00 83.19 116 MET A O 1
ATOM 911 N N . THR A 1 117 ? -7.434 11.625 26.252 1.00 85.00 117 THR A N 1
ATOM 912 C CA . THR A 1 117 ? -6.604 12.184 27.319 1.00 85.00 117 THR A CA 1
ATOM 913 C C . THR A 1 117 ? -5.580 13.161 26.744 1.00 85.00 117 THR A C 1
ATOM 915 O O . THR A 1 117 ? -5.323 13.200 25.541 1.00 85.00 117 THR A O 1
ATOM 918 N N . GLN A 1 118 ? -4.951 13.955 27.610 1.00 83.69 118 GLN A N 1
ATOM 919 C CA . GLN A 1 118 ? -3.855 14.832 27.192 1.00 83.69 118 GLN A CA 1
ATOM 920 C C . GLN A 1 118 ? -2.671 14.052 26.609 1.00 83.69 118 GLN A C 1
ATOM 922 O O . GLN A 1 118 ? -2.047 14.519 25.660 1.00 83.69 118 GLN A O 1
ATOM 927 N N . ASP A 1 119 ? -2.368 12.875 27.161 1.00 78.19 119 ASP A N 1
ATOM 928 C CA . ASP A 1 119 ? -1.260 12.047 26.683 1.00 78.19 119 ASP A CA 1
ATOM 929 C C . ASP A 1 119 ? -1.550 11.531 25.261 1.00 78.19 119 ASP A C 1
ATOM 931 O O . ASP A 1 119 ? -0.666 11.592 24.406 1.00 78.19 119 ASP A O 1
ATOM 935 N N . ASP A 1 120 ? -2.798 11.129 24.980 1.00 78.50 120 ASP A N 1
ATOM 936 C CA . ASP A 1 120 ? -3.230 10.692 23.643 1.00 78.50 120 ASP A CA 1
ATOM 937 C C . ASP A 1 120 ? -3.085 11.821 22.612 1.00 78.50 120 ASP A C 1
ATOM 939 O O . ASP A 1 120 ? -2.541 11.620 21.526 1.00 78.50 120 ASP A O 1
ATOM 943 N N . ILE A 1 121 ? -3.516 13.038 22.962 1.00 80.31 121 ILE A N 1
ATOM 944 C CA . ILE A 1 121 ? -3.378 14.207 22.086 1.00 80.31 121 ILE A CA 1
ATOM 945 C C . ILE A 1 121 ? -1.912 14.563 21.867 1.00 80.31 121 ILE A C 1
ATOM 947 O O . ILE A 1 121 ? -1.504 14.762 20.725 1.00 80.31 121 ILE A O 1
ATOM 951 N N . CYS A 1 122 ? -1.096 14.600 22.922 1.00 75.62 122 CYS A N 1
ATOM 952 C CA . CYS A 1 122 ? 0.345 14.803 22.787 1.00 75.62 122 CYS A CA 1
ATOM 953 C C . CYS A 1 122 ? 0.953 13.780 21.822 1.00 75.62 122 CYS A C 1
ATOM 955 O O . CYS A 1 122 ? 1.763 14.156 20.978 1.00 75.62 122 CYS A O 1
ATOM 957 N N . GLN A 1 123 ? 0.540 12.513 21.899 1.00 69.12 123 GLN A N 1
ATOM 958 C CA . GLN A 1 123 ? 1.009 11.468 20.997 1.00 69.12 123 GLN A CA 1
ATOM 959 C C . GLN A 1 123 ? 0.569 11.712 19.548 1.00 69.12 123 GLN A C 1
ATOM 961 O O . GLN A 1 123 ? 1.417 11.685 18.661 1.00 69.12 123 GLN A O 1
ATOM 966 N N . ILE A 1 124 ? -0.712 12.016 19.307 1.00 69.69 124 ILE A N 1
ATOM 967 C CA . ILE A 1 124 ? -1.247 12.342 17.971 1.00 69.69 124 ILE A CA 1
ATOM 968 C C . ILE A 1 124 ? -0.518 13.544 17.361 1.00 69.69 124 ILE A C 1
ATOM 970 O O . ILE A 1 124 ? -0.179 13.545 16.180 1.00 69.69 124 ILE A O 1
ATOM 974 N N . LEU A 1 125 ? -0.259 14.575 18.163 1.00 70.31 125 LEU A N 1
ATOM 975 C CA . LEU A 1 125 ? 0.411 15.797 17.723 1.00 70.31 125 LEU A CA 1
ATOM 976 C C . LEU A 1 125 ? 1.922 15.623 17.542 1.00 70.31 125 LEU A C 1
ATOM 978 O O . LEU A 1 125 ? 2.520 16.359 16.762 1.00 70.31 125 LEU A O 1
ATOM 982 N N . SER A 1 126 ? 2.521 14.645 18.223 1.00 61.47 126 SER A N 1
ATOM 983 C CA . SER A 1 126 ? 3.934 14.284 18.064 1.00 61.47 126 SER A CA 1
ATOM 984 C C . SER A 1 126 ? 4.201 13.482 16.793 1.00 61.47 126 SER A C 1
ATOM 986 O O . SER A 1 126 ? 5.364 13.275 16.456 1.00 61.47 126 SER A O 1
ATOM 988 N N . ILE A 1 127 ? 3.161 13.028 16.080 1.00 57.31 127 ILE A N 1
ATOM 989 C CA . ILE A 1 127 ? 3.324 12.399 14.769 1.00 57.31 127 ILE A CA 1
ATOM 990 C C . ILE A 1 127 ? 3.833 13.485 13.802 1.00 57.31 127 ILE A C 1
ATOM 992 O O . ILE A 1 127 ? 3.093 14.439 13.539 1.00 57.31 127 ILE A O 1
ATOM 996 N N . PRO A 1 128 ? 5.074 13.394 13.278 1.00 47.22 128 PRO A N 1
ATOM 997 C CA . PRO A 1 128 ? 5.623 14.350 12.332 1.00 47.22 128 PRO A CA 1
ATOM 998 C C . PRO A 1 128 ? 4.678 14.510 11.149 1.00 47.22 128 PRO A C 1
ATOM 1000 O O . PRO A 1 128 ? 4.446 13.599 10.356 1.00 47.22 128 PRO A O 1
ATOM 1003 N N . ARG A 1 129 ? 4.115 15.710 11.055 1.00 48.22 129 ARG A N 1
ATOM 1004 C CA . ARG A 1 129 ? 3.275 16.126 9.941 1.00 48.22 129 ARG A CA 1
ATOM 1005 C C . ARG A 1 129 ? 4.205 16.478 8.810 1.00 48.22 129 ARG A C 1
ATOM 1007 O O . ARG A 1 129 ? 4.962 17.425 8.990 1.00 48.22 129 ARG A O 1
ATOM 1014 N N . GLY A 1 130 ? 4.144 15.712 7.718 1.00 40.88 130 GLY A N 1
ATOM 1015 C CA . GLY A 1 130 ? 4.883 15.899 6.464 1.00 40.88 130 GLY A CA 1
ATOM 1016 C C . GLY A 1 130 ? 5.661 17.210 6.382 1.00 40.88 130 GLY A C 1
ATOM 1017 O O . GLY A 1 130 ? 5.198 18.185 5.792 1.00 40.88 130 GLY A O 1
ATOM 1018 N N . ALA A 1 131 ? 6.833 17.237 7.017 1.00 31.88 131 ALA A N 1
ATOM 1019 C CA . ALA A 1 131 ? 7.795 18.296 6.820 1.00 31.88 131 ALA A CA 1
ATOM 1020 C C . ALA A 1 131 ? 8.428 18.045 5.453 1.00 31.88 131 ALA A C 1
ATOM 1022 O O . ALA A 1 131 ? 8.640 16.893 5.067 1.00 31.88 131 ALA A O 1
ATOM 1023 N N . LYS A 1 132 ? 8.738 19.122 4.725 1.00 38.34 132 LYS A N 1
ATOM 1024 C CA . LYS A 1 132 ? 9.629 19.052 3.563 1.00 38.34 132 LYS A CA 1
ATOM 1025 C C . LYS A 1 132 ? 10.841 18.194 3.934 1.00 38.34 132 LYS A C 1
ATOM 1027 O O . LYS A 1 132 ? 11.447 18.433 4.978 1.00 38.34 132 LYS A O 1
ATOM 1032 N N . VAL A 1 133 ? 11.134 17.213 3.083 1.00 35.03 133 VAL A N 1
ATOM 1033 C CA . VAL A 1 133 ? 12.237 16.253 3.207 1.00 35.03 133 VAL A CA 1
ATOM 1034 C C . VAL A 1 133 ? 13.493 16.967 3.735 1.00 35.03 133 VAL A C 1
ATOM 1036 O O . VAL A 1 133 ? 14.005 17.861 3.053 1.00 35.03 133 VAL A O 1
ATOM 1039 N N . PRO A 1 134 ? 13.985 16.644 4.947 1.00 33.09 134 PRO A N 1
ATOM 1040 C CA . PRO A 1 134 ? 15.279 17.131 5.395 1.00 33.09 134 PRO A CA 1
ATOM 1041 C C . PRO A 1 134 ? 16.367 16.490 4.530 1.00 33.09 134 PRO A C 1
ATOM 1043 O O . PRO A 1 134 ? 16.220 15.356 4.075 1.00 33.09 134 PRO A O 1
ATOM 1046 N N . SER A 1 135 ? 17.460 17.217 4.293 1.00 40.06 135 SER A N 1
ATOM 1047 C CA . SER A 1 135 ? 18.562 16.744 3.451 1.00 40.06 135 SER A CA 1
ATOM 1048 C C . SER A 1 135 ? 19.092 15.373 3.900 1.00 40.06 135 SER A C 1
ATOM 1050 O O . SER A 1 135 ? 19.050 15.015 5.080 1.00 40.06 135 SER A O 1
ATOM 1052 N N . ALA A 1 136 ? 19.623 14.614 2.936 1.00 41.31 136 ALA A N 1
ATOM 1053 C CA . ALA A 1 136 ? 20.023 13.207 3.054 1.00 41.31 136 ALA A CA 1
ATOM 1054 C C . ALA A 1 136 ? 20.978 12.868 4.224 1.00 41.31 136 ALA A C 1
ATOM 1056 O O . ALA A 1 136 ? 21.145 11.698 4.559 1.00 41.31 136 ALA A O 1
ATOM 1057 N N . HIS A 1 137 ? 21.576 13.860 4.891 1.00 36.38 137 HIS A N 1
ATOM 1058 C CA . HIS A 1 137 ? 22.414 13.647 6.072 1.00 36.38 137 HIS A CA 1
ATOM 1059 C C . HIS A 1 137 ? 21.650 13.491 7.400 1.00 36.38 137 HIS A C 1
ATOM 1061 O O . HIS A 1 137 ? 22.242 13.015 8.367 1.00 36.38 137 HIS A O 1
ATOM 1067 N N . SER A 1 138 ? 20.351 13.804 7.472 1.00 35.06 138 SER A N 1
ATOM 1068 C CA . SER A 1 138 ? 19.564 13.692 8.717 1.00 35.06 138 SER A CA 1
ATOM 1069 C C . SER A 1 138 ? 18.835 12.350 8.904 1.00 35.06 138 SER A C 1
ATOM 1071 O O . SER A 1 138 ? 18.326 12.085 9.992 1.00 35.06 138 SER A O 1
ATOM 1073 N N . LEU A 1 139 ? 18.814 11.473 7.893 1.00 39.75 139 LEU A N 1
ATOM 1074 C CA . LEU A 1 139 ? 18.080 10.196 7.938 1.00 39.75 139 LEU A CA 1
ATOM 1075 C C . LEU A 1 139 ? 18.804 9.077 8.710 1.00 39.75 139 LEU A C 1
ATOM 1077 O O . LEU A 1 139 ? 18.150 8.166 9.208 1.00 39.75 139 LEU A O 1
ATOM 1081 N N . ASN A 1 140 ? 20.124 9.174 8.912 1.00 35.88 140 ASN A N 1
ATOM 1082 C CA . ASN A 1 140 ? 20.879 8.174 9.686 1.00 35.88 140 ASN A CA 1
ATOM 1083 C C . ASN A 1 140 ? 20.637 8.250 11.205 1.00 35.88 140 ASN A C 1
ATOM 1085 O O . ASN A 1 140 ? 20.895 7.277 11.908 1.00 35.88 140 ASN A O 1
ATOM 1089 N N . TYR A 1 141 ? 20.113 9.365 11.724 1.00 34.88 141 TYR A N 1
ATOM 1090 C CA . TYR A 1 141 ? 19.762 9.485 13.145 1.00 34.88 141 TYR A CA 1
ATOM 1091 C C . TYR A 1 141 ? 18.311 9.081 13.444 1.00 34.88 141 TYR A C 1
ATOM 1093 O O . TYR A 1 141 ? 17.994 8.784 14.593 1.00 34.88 141 TYR A O 1
ATOM 1101 N N . LEU A 1 142 ? 17.444 8.998 12.425 1.00 34.94 142 LEU A N 1
ATOM 1102 C CA . LEU A 1 142 ? 16.044 8.589 12.591 1.00 34.94 142 LEU A CA 1
ATOM 1103 C C . LEU A 1 142 ? 15.857 7.069 12.721 1.00 34.94 142 LEU A C 1
ATOM 1105 O O . LEU A 1 142 ? 14.839 6.635 13.251 1.00 34.94 142 LEU A O 1
ATOM 1109 N N . TRP A 1 143 ? 16.834 6.253 12.310 1.00 35.47 143 TRP A N 1
ATOM 1110 C CA . TRP A 1 143 ? 16.793 4.800 12.530 1.00 35.47 143 TRP A CA 1
ATOM 1111 C C . TRP A 1 143 ? 17.090 4.367 13.970 1.00 35.47 143 TRP A C 1
ATOM 1113 O O . TRP A 1 143 ? 16.767 3.238 14.328 1.00 35.47 143 TRP A O 1
ATOM 1123 N N . ASN A 1 144 ? 17.622 5.255 14.817 1.00 36.78 144 ASN A N 1
ATOM 1124 C CA . ASN A 1 144 ? 17.815 4.962 16.241 1.00 36.78 144 ASN A CA 1
ATOM 1125 C C . ASN A 1 144 ? 16.621 5.361 17.118 1.00 36.78 144 ASN A C 1
ATOM 1127 O O . ASN A 1 144 ? 16.598 5.008 18.296 1.00 36.78 144 ASN A O 1
ATOM 1131 N N . ASP A 1 145 ? 15.624 6.066 16.575 1.00 34.59 145 ASP A N 1
ATOM 1132 C CA . ASP A 1 145 ? 14.420 6.406 17.329 1.00 34.59 145 ASP A CA 1
ATOM 1133 C C . ASP A 1 145 ? 13.270 5.474 16.928 1.00 34.59 145 ASP A C 1
ATOM 1135 O O . ASP A 1 145 ? 12.434 5.767 16.073 1.00 34.59 145 ASP A O 1
ATOM 1139 N N . GLU A 1 146 ? 13.238 4.298 17.560 1.00 38.72 146 GLU A N 1
ATOM 1140 C CA . GLU A 1 146 ? 12.260 3.220 17.352 1.00 38.72 146 GLU A CA 1
ATOM 1141 C C . GLU A 1 146 ? 10.789 3.583 17.683 1.00 38.72 146 GLU A C 1
ATOM 1143 O O . GLU A 1 146 ? 9.974 2.703 17.989 1.00 38.72 146 GLU A O 1
ATOM 1148 N N . ARG A 1 147 ? 10.420 4.862 17.728 1.00 36.16 147 ARG A N 1
ATOM 1149 C CA . ARG A 1 147 ? 9.163 5.324 18.333 1.00 36.16 147 ARG A CA 1
ATOM 1150 C C . ARG A 1 147 ? 8.057 5.618 17.329 1.00 36.16 147 ARG A C 1
ATOM 1152 O O . ARG A 1 147 ? 6.898 5.683 17.725 1.00 36.16 147 ARG A O 1
ATOM 1159 N N . LEU A 1 148 ? 8.383 5.748 16.045 1.00 37.59 148 LEU A N 1
ATOM 1160 C CA . LEU A 1 148 ? 7.519 6.488 15.124 1.00 37.59 148 LEU A CA 1
ATOM 1161 C C . LEU A 1 148 ? 6.745 5.632 14.102 1.00 37.59 148 LEU A C 1
ATOM 1163 O O . LEU A 1 148 ? 5.764 6.095 13.535 1.00 37.59 148 LEU A O 1
ATOM 1167 N N . LEU A 1 149 ? 7.096 4.350 13.949 1.00 39.97 149 LEU A N 1
ATOM 1168 C CA . LEU A 1 149 ? 6.400 3.393 13.066 1.00 39.97 149 LEU A CA 1
ATOM 1169 C C . LEU A 1 149 ? 5.493 2.388 13.812 1.00 39.97 149 LEU A C 1
ATOM 1171 O O . LEU A 1 149 ? 5.010 1.431 13.216 1.00 39.97 149 LEU A O 1
ATOM 1175 N N . LYS A 1 150 ? 5.258 2.560 15.122 1.00 40.41 150 LYS A N 1
ATOM 1176 C CA . LYS A 1 150 ? 4.709 1.486 15.981 1.00 40.41 150 LYS A CA 1
ATOM 1177 C C . LYS A 1 150 ? 3.187 1.489 16.215 1.00 40.41 150 LYS A C 1
ATOM 1179 O O . LYS A 1 150 ? 2.712 0.653 16.977 1.00 40.41 150 LYS A O 1
ATOM 1184 N N . GLY A 1 151 ? 2.390 2.354 15.590 1.00 40.34 151 GLY A N 1
ATOM 1185 C CA . GLY A 1 151 ? 0.982 2.506 15.989 1.00 40.34 151 GLY A CA 1
ATOM 1186 C C . GLY A 1 151 ? 0.008 2.714 14.842 1.00 40.34 151 GLY A C 1
ATOM 1187 O O . GLY A 1 151 ? -0.401 3.840 14.637 1.00 40.34 151 GLY A O 1
ATOM 1188 N N . ILE A 1 152 ? -0.315 1.643 14.111 1.00 42.25 152 ILE A N 1
ATOM 1189 C CA . ILE A 1 152 ? -1.606 1.265 13.471 1.00 42.25 152 ILE A CA 1
ATOM 1190 C C . ILE A 1 152 ? -1.309 -0.067 12.741 1.00 42.25 152 ILE A C 1
ATOM 1192 O O . ILE A 1 152 ? -1.455 -0.229 11.536 1.00 42.25 152 ILE A O 1
ATOM 1196 N N . GLY A 1 153 ? -0.747 -1.027 13.481 1.00 42.16 153 GLY A N 1
ATOM 1197 C CA . GLY A 1 153 ? -0.518 -2.374 12.967 1.00 42.16 153 GLY A CA 1
ATOM 1198 C C . GLY A 1 153 ? -1.796 -3.191 13.094 1.00 42.16 153 GLY A C 1
ATOM 1199 O O . GLY A 1 153 ? -2.449 -3.171 14.138 1.00 42.16 153 GLY A O 1
ATOM 1200 N N . ASP A 1 154 ? -2.153 -3.923 12.044 1.00 46.88 154 ASP A N 1
ATOM 1201 C CA . ASP A 1 154 ? -3.148 -4.991 12.135 1.00 46.88 154 ASP A CA 1
ATOM 1202 C C . ASP A 1 154 ? -2.712 -6.003 13.219 1.00 46.88 154 ASP A C 1
ATOM 1204 O O . ASP A 1 154 ? -1.551 -6.414 13.218 1.00 46.88 154 ASP A O 1
ATOM 1208 N N . PRO A 1 155 ? -3.596 -6.453 14.129 1.00 48.38 155 PRO A N 1
ATOM 1209 C CA . PRO A 1 155 ? -3.284 -7.513 15.093 1.00 48.38 155 PRO A CA 1
ATOM 1210 C C . PRO A 1 155 ? -2.880 -8.867 14.466 1.00 48.38 155 PRO A C 1
ATOM 1212 O O . PRO A 1 155 ? -2.500 -9.772 15.206 1.00 48.38 155 PRO A O 1
ATOM 1215 N N . THR A 1 156 ? -2.940 -9.035 13.135 1.00 48.53 156 THR A N 1
ATOM 1216 C CA . THR A 1 156 ? -2.333 -10.172 12.406 1.00 48.53 156 THR A CA 1
ATOM 1217 C C . THR A 1 156 ? -1.003 -9.854 11.691 1.00 48.53 156 THR A C 1
ATOM 1219 O O . THR A 1 156 ? -0.392 -10.755 11.112 1.00 48.53 156 THR A O 1
ATOM 1222 N N . GLY A 1 157 ? -0.551 -8.593 11.707 1.00 45.19 157 GLY A N 1
ATOM 1223 C CA . GLY A 1 157 ? 0.754 -8.127 11.215 1.00 45.19 157 GLY A CA 1
ATOM 1224 C C . GLY A 1 157 ? 1.817 -8.044 12.320 1.00 45.19 157 GLY A C 1
ATOM 1225 O O . GLY A 1 157 ? 1.556 -8.406 13.465 1.00 45.19 157 GLY A O 1
ATOM 1226 N N . PHE A 1 158 ? 3.034 -7.591 11.980 1.00 36.09 158 PHE A N 1
ATOM 1227 C CA . PHE A 1 158 ? 4.146 -7.430 12.934 1.00 36.09 158 PHE A CA 1
ATOM 1228 C C . PHE A 1 158 ? 3.766 -6.400 14.012 1.00 36.09 158 PHE A C 1
ATOM 1230 O O . PHE A 1 158 ? 3.886 -5.190 13.834 1.00 36.09 158 PHE A O 1
ATOM 1237 N N . TYR A 1 159 ? 3.260 -6.902 15.132 1.00 42.53 159 TYR A N 1
ATOM 1238 C CA . TYR A 1 159 ? 2.850 -6.117 16.281 1.00 42.53 159 TYR A CA 1
ATOM 1239 C C . TYR A 1 159 ? 4.038 -5.969 17.232 1.00 42.53 159 TYR A C 1
ATOM 1241 O O . TYR A 1 159 ? 4.429 -6.927 17.900 1.00 42.53 159 TYR A O 1
ATOM 1249 N N . PHE A 1 160 ? 4.603 -4.763 17.325 1.00 36.53 160 PHE A N 1
ATOM 1250 C CA . PHE A 1 160 ? 5.317 -4.373 18.537 1.00 36.53 160 PHE A CA 1
ATOM 1251 C C . PHE A 1 160 ? 4.256 -4.044 19.588 1.00 36.53 160 PHE A C 1
ATOM 1253 O O . PHE A 1 160 ? 3.485 -3.107 19.375 1.00 36.53 160 PHE A O 1
ATOM 1260 N N . PRO A 1 161 ? 4.193 -4.761 20.723 1.00 36.16 161 PRO A N 1
ATOM 1261 C CA . PRO A 1 161 ? 3.329 -4.361 21.814 1.00 36.16 161 PRO A CA 1
ATOM 1262 C C . PRO A 1 161 ? 3.842 -3.029 22.342 1.00 36.16 161 PRO A C 1
ATOM 1264 O O . PRO A 1 161 ? 4.811 -2.989 23.101 1.00 36.16 161 PRO A O 1
ATOM 1267 N N . ILE A 1 162 ? 3.200 -1.926 21.961 1.00 39.78 162 ILE A N 1
ATOM 1268 C CA . ILE A 1 162 ? 3.326 -0.700 22.735 1.00 39.78 162 ILE A CA 1
ATOM 1269 C C . ILE A 1 162 ? 2.559 -0.980 24.030 1.00 39.78 162 ILE A C 1
ATOM 1271 O O . ILE A 1 162 ? 1.352 -0.824 24.080 1.00 39.78 162 ILE A O 1
ATOM 1275 N N . ALA A 1 163 ? 3.268 -1.479 25.044 1.00 41.75 163 ALA A N 1
ATOM 1276 C CA . ALA A 1 163 ? 2.821 -1.698 26.422 1.00 41.75 163 ALA A CA 1
ATOM 1277 C C . ALA A 1 163 ? 1.570 -2.593 26.639 1.00 41.75 163 ALA A C 1
ATOM 1279 O O . ALA A 1 163 ? 0.541 -2.505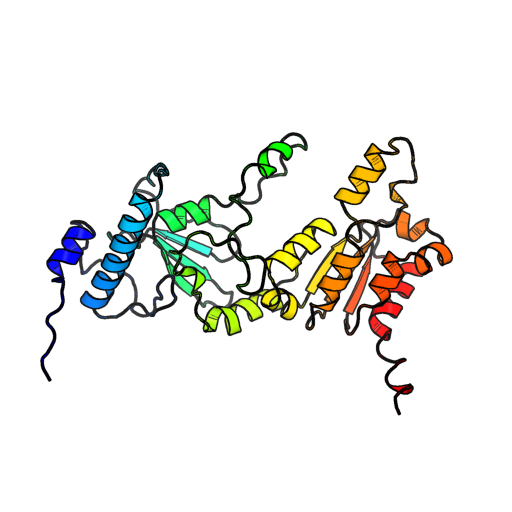 25.980 1.00 41.75 163 ALA A O 1
ATOM 1280 N N . LYS A 1 164 ? 1.597 -3.431 27.684 1.00 43.97 164 LYS A N 1
ATOM 1281 C CA . LYS A 1 164 ? 0.468 -4.295 28.107 1.00 43.97 164 LYS A CA 1
ATOM 1282 C C . LYS A 1 164 ? -0.761 -3.526 28.661 1.00 43.97 164 LYS A C 1
ATOM 1284 O O . LYS A 1 164 ? -1.551 -4.102 29.398 1.00 43.97 164 LYS A O 1
ATOM 1289 N N . GLY A 1 165 ? -0.916 -2.239 28.345 1.00 46.62 165 GLY A N 1
ATOM 1290 C CA . GLY A 1 165 ? -1.896 -1.327 28.952 1.00 46.62 165 GLY A CA 1
ATOM 1291 C C . GLY A 1 165 ? -2.756 -0.520 27.989 1.00 46.62 165 GLY A C 1
ATOM 1292 O O . GLY A 1 165 ? -3.608 0.241 28.435 1.00 46.62 165 GLY A O 1
ATOM 1293 N N . LEU A 1 166 ? -2.552 -0.654 26.680 1.00 47.38 166 LEU A N 1
ATOM 1294 C CA . LEU A 1 166 ? -3.239 0.176 25.698 1.00 47.38 166 LEU A CA 1
ATOM 1295 C C . LEU A 1 166 ? -4.570 -0.459 25.284 1.00 47.38 166 LEU A C 1
ATOM 1297 O O . LEU A 1 166 ? -4.677 -1.141 24.267 1.00 47.38 166 LEU A O 1
ATOM 1301 N N . GLY A 1 167 ? -5.607 -0.208 26.090 1.00 43.44 167 GLY A N 1
ATOM 1302 C CA . GLY A 1 167 ? -6.993 -0.606 25.814 1.00 43.44 167 GLY A CA 1
ATOM 1303 C C . GLY A 1 167 ? -7.534 -0.111 24.464 1.00 43.44 167 GLY A C 1
ATOM 1304 O O . GLY A 1 167 ? -8.466 -0.712 23.936 1.00 43.44 167 GLY A O 1
ATOM 1305 N N . PHE A 1 168 ? -6.912 0.894 23.835 1.00 44.62 168 PHE A N 1
ATOM 1306 C CA . PHE A 1 168 ? -7.262 1.336 22.478 1.00 44.62 168 PHE A CA 1
ATOM 1307 C C . PHE A 1 168 ? -6.960 0.282 21.397 1.00 44.62 168 PHE A C 1
ATOM 1309 O O . PHE A 1 168 ? -7.596 0.272 20.346 1.00 44.62 168 PHE A O 1
ATOM 1316 N N . LEU A 1 169 ? -6.035 -0.654 21.648 1.00 42.09 169 LEU A N 1
ATOM 1317 C CA . LEU A 1 169 ? -5.732 -1.770 20.737 1.00 42.09 169 LEU A CA 1
ATOM 1318 C C . LEU A 1 169 ? -6.786 -2.882 20.816 1.00 42.09 169 LEU A C 1
ATOM 1320 O O . LEU A 1 169 ? -6.820 -3.783 19.977 1.00 42.09 169 LEU A O 1
ATOM 1324 N N . SER A 1 170 ? -7.710 -2.773 21.777 1.00 46.06 170 SER A N 1
ATOM 1325 C CA . SER A 1 170 ? -8.987 -3.479 21.740 1.00 46.06 170 SER A CA 1
ATOM 1326 C C . SER A 1 170 ? -9.996 -2.832 20.792 1.00 46.06 170 SER A C 1
ATOM 1328 O O . SER A 1 170 ? -11.152 -3.242 20.847 1.00 46.06 170 SER A O 1
ATOM 1330 N N . ALA A 1 171 ? -9.572 -1.889 19.921 1.00 50.12 171 ALA A N 1
ATOM 1331 C CA . ALA A 1 171 ? -10.337 -1.329 18.805 1.00 50.12 171 ALA A CA 1
ATOM 1332 C C . ALA A 1 171 ? -11.437 -2.310 18.407 1.00 50.12 171 ALA A C 1
ATOM 1334 O O . ALA A 1 171 ? -11.142 -3.436 17.976 1.00 50.12 171 ALA A O 1
ATOM 1335 N N . ASN A 1 172 ? -12.675 -1.936 18.749 1.00 55.53 172 ASN A N 1
ATOM 1336 C CA . ASN A 1 172 ? -13.821 -2.834 18.812 1.00 55.53 172 ASN A CA 1
ATOM 1337 C C . ASN A 1 172 ? -13.842 -3.725 17.565 1.00 55.53 172 ASN A C 1
ATOM 1339 O O . ASN A 1 172 ? -13.484 -3.279 16.472 1.00 55.53 172 ASN A O 1
ATOM 1343 N N . LYS A 1 173 ? -14.231 -4.994 17.720 1.00 58.19 173 LYS A N 1
ATOM 1344 C CA . LYS A 1 173 ? -14.420 -5.936 16.609 1.00 58.19 173 LYS A CA 1
ATOM 1345 C C . LYS A 1 173 ? -15.107 -5.242 15.414 1.00 58.19 173 LYS A C 1
ATOM 1347 O O . LYS A 1 173 ? -14.686 -5.439 14.284 1.00 58.19 173 LYS A O 1
ATOM 1352 N N . LEU A 1 174 ? -16.052 -4.337 15.670 1.00 58.97 174 LEU A N 1
ATOM 1353 C CA . LEU A 1 174 ? -16.683 -3.485 14.656 1.00 58.97 174 LEU A CA 1
ATOM 1354 C C . LEU A 1 174 ? -15.702 -2.607 13.851 1.00 58.97 174 LEU A C 1
ATOM 1356 O O . LEU A 1 174 ? -15.722 -2.666 12.629 1.00 58.97 174 LEU A O 1
ATOM 1360 N N . LEU A 1 175 ? -14.778 -1.858 14.468 1.00 63.88 175 LEU A N 1
ATOM 1361 C CA . LEU A 1 175 ? -13.769 -1.101 13.703 1.00 63.88 175 LEU A CA 1
ATOM 1362 C C . LEU A 1 175 ? -12.901 -2.019 12.847 1.00 63.88 175 LEU A C 1
ATOM 1364 O O . LEU A 1 175 ? -12.648 -1.719 11.685 1.00 63.88 175 LEU A O 1
ATOM 1368 N N . ARG A 1 176 ? -12.444 -3.137 13.416 1.00 67.12 176 ARG A N 1
ATOM 1369 C CA . ARG A 1 176 ? -11.539 -4.065 12.723 1.00 67.12 176 ARG A CA 1
ATOM 1370 C C . ARG A 1 176 ? -12.214 -4.819 11.585 1.00 67.12 176 ARG A C 1
ATOM 1372 O O . ARG A 1 176 ? -11.561 -5.119 10.595 1.00 67.12 176 ARG A O 1
ATOM 1379 N N . HIS A 1 177 ? -13.493 -5.144 11.723 1.00 72.81 177 HIS A N 1
ATOM 1380 C CA . HIS A 1 177 ? -14.215 -5.938 10.733 1.00 72.81 177 HIS A CA 1
ATOM 1381 C C . HIS A 1 177 ? -15.062 -5.100 9.771 1.00 72.81 177 HIS A C 1
ATOM 1383 O O . HIS A 1 177 ? -15.384 -5.596 8.694 1.00 72.81 177 HIS A O 1
ATOM 1389 N N . GLU A 1 178 ? -15.374 -3.848 10.108 1.00 74.88 178 GLU A N 1
ATOM 1390 C CA . GLU A 1 178 ? -16.226 -2.982 9.288 1.00 74.88 178 GLU A CA 1
ATOM 1391 C C . GLU A 1 178 ? -15.469 -1.732 8.834 1.00 74.88 178 GLU A C 1
ATOM 1393 O O . GLU A 1 178 ? -15.102 -1.633 7.662 1.00 74.88 178 GLU A O 1
ATOM 1398 N N . ALA A 1 179 ? -15.172 -0.806 9.750 1.00 75.00 179 ALA A N 1
ATOM 1399 C CA . ALA A 1 179 ? -14.670 0.521 9.386 1.00 75.00 179 ALA A CA 1
ATOM 1400 C C . ALA A 1 179 ? -13.283 0.491 8.725 1.00 75.00 179 ALA A C 1
ATOM 1402 O O . ALA A 1 179 ? -13.071 1.135 7.700 1.00 75.00 179 ALA A O 1
ATOM 1403 N N . LEU A 1 180 ? -12.340 -0.270 9.284 1.00 77.88 180 LEU A N 1
ATOM 1404 C CA . LEU A 1 180 ? -10.961 -0.332 8.807 1.00 77.88 180 LEU A CA 1
ATOM 1405 C C . LEU A 1 180 ? -10.857 -1.022 7.430 1.00 77.88 180 LEU A C 1
ATOM 1407 O O . LEU A 1 180 ? -10.253 -0.439 6.529 1.00 77.88 180 LEU A O 1
ATOM 1411 N N . PRO A 1 181 ? -11.499 -2.186 7.192 1.00 85.31 181 PRO A N 1
ATOM 1412 C CA . PRO A 1 181 ? -11.668 -2.729 5.848 1.00 85.31 181 PRO A CA 1
ATOM 1413 C C . PRO A 1 181 ? -12.247 -1.715 4.867 1.00 85.31 181 PRO A C 1
ATOM 1415 O O . PRO A 1 181 ? -11.756 -1.612 3.748 1.00 85.31 181 PRO A O 1
ATOM 1418 N N . MET A 1 182 ? -13.267 -0.955 5.273 1.00 80.44 182 MET A N 1
ATOM 1419 C CA . MET A 1 182 ? -13.876 0.051 4.407 1.00 80.44 182 MET A CA 1
ATOM 1420 C C . MET A 1 182 ? -12.898 1.188 4.076 1.00 80.44 182 MET A C 1
ATOM 1422 O O . MET A 1 182 ? -12.788 1.568 2.915 1.00 80.44 182 MET A O 1
ATOM 1426 N N . ALA A 1 183 ? -12.129 1.667 5.056 1.00 80.00 183 ALA A N 1
ATOM 1427 C CA . ALA A 1 183 ? -11.107 2.692 4.856 1.00 80.00 183 ALA A CA 1
ATOM 1428 C C . ALA A 1 183 ? -10.028 2.244 3.858 1.00 80.00 183 ALA A C 1
ATOM 1430 O O . ALA A 1 183 ? -9.732 2.979 2.919 1.00 80.00 183 ALA A O 1
ATOM 1431 N N . TYR A 1 184 ? -9.499 1.021 3.995 1.00 86.56 184 TYR A N 1
ATOM 1432 C CA . TYR A 1 184 ? -8.537 0.464 3.033 1.00 86.56 184 TYR A CA 1
ATOM 1433 C C . TYR A 1 184 ? -9.104 0.398 1.612 1.00 86.56 184 TYR A C 1
ATOM 1435 O O . TYR A 1 184 ? -8.412 0.745 0.658 1.00 86.56 184 TYR A O 1
ATOM 1443 N N . ARG A 1 185 ? -10.372 0.001 1.465 1.00 89.69 185 ARG A N 1
ATOM 1444 C CA . ARG A 1 185 ? -11.034 -0.111 0.155 1.00 89.69 185 ARG A CA 1
ATOM 1445 C C . ARG A 1 185 ? -11.242 1.235 -0.521 1.00 89.69 185 ARG A C 1
ATOM 1447 O O . ARG A 1 185 ? -11.169 1.322 -1.740 1.00 89.69 185 ARG A O 1
ATOM 1454 N N . CYS A 1 186 ? -11.509 2.266 0.272 1.00 83.75 186 CYS A N 1
ATOM 1455 C CA . CYS A 1 186 ? -11.734 3.624 -0.211 1.00 83.75 186 CYS A CA 1
ATOM 1456 C C . CYS A 1 186 ? -10.435 4.429 -0.383 1.00 83.75 186 CYS A C 1
ATOM 1458 O O . CYS A 1 186 ? -10.498 5.590 -0.779 1.00 83.75 186 CYS A O 1
ATOM 1460 N N . THR A 1 187 ? -9.273 3.841 -0.084 1.00 86.38 187 THR A N 1
ATOM 1461 C CA . THR A 1 187 ? -7.974 4.516 -0.167 1.00 86.38 187 THR A CA 1
ATOM 1462 C C . THR A 1 187 ? -7.202 4.019 -1.383 1.00 86.38 187 THR A C 1
ATOM 1464 O O . THR A 1 187 ? -6.981 2.820 -1.544 1.00 86.38 187 THR A O 1
ATOM 1467 N N . ALA A 1 188 ? -6.755 4.950 -2.227 1.00 92.50 188 ALA A N 1
ATOM 1468 C CA . ALA A 1 188 ? -5.764 4.670 -3.257 1.00 92.50 188 ALA A CA 1
ATOM 1469 C C . ALA A 1 188 ? -4.371 4.890 -2.665 1.00 92.50 188 ALA A C 1
ATOM 1471 O O . ALA A 1 188 ? -4.002 6.018 -2.339 1.00 92.50 188 ALA A O 1
ATOM 1472 N N . PHE A 1 189 ? -3.619 3.808 -2.489 1.00 91.69 189 PHE A N 1
ATOM 1473 C CA . PHE A 1 189 ? -2.289 3.866 -1.897 1.00 91.69 189 PHE A CA 1
ATOM 1474 C C . PHE A 1 189 ? -1.263 4.231 -2.961 1.00 91.69 189 PHE A C 1
ATOM 1476 O O . PHE A 1 189 ? -1.198 3.575 -4.000 1.00 91.69 189 PHE A O 1
ATOM 1483 N N . ARG A 1 190 ? -0.459 5.258 -2.680 1.00 95.31 190 ARG A N 1
ATOM 1484 C CA . ARG A 1 190 ? 0.637 5.694 -3.541 1.00 95.31 190 ARG A CA 1
ATOM 1485 C C . ARG A 1 190 ? 1.950 5.654 -2.774 1.00 95.31 190 ARG A C 1
ATOM 1487 O O . ARG A 1 190 ? 2.006 6.177 -1.664 1.00 95.31 190 ARG A O 1
ATOM 1494 N N . PHE A 1 191 ? 2.974 5.063 -3.376 1.00 96.12 191 PHE A N 1
ATOM 1495 C CA . PHE A 1 191 ? 4.301 4.925 -2.778 1.00 96.12 191 PHE A CA 1
ATOM 1496 C C . PHE A 1 191 ? 5.371 5.584 -3.643 1.00 96.12 191 PHE A C 1
ATOM 1498 O O . PHE A 1 191 ? 5.191 5.727 -4.854 1.00 96.12 191 PHE A O 1
ATOM 1505 N N . GLU A 1 192 ? 6.459 6.010 -3.002 1.00 95.25 192 GLU A N 1
ATOM 1506 C CA . GLU A 1 192 ? 7.612 6.607 -3.683 1.00 95.25 192 GLU A CA 1
ATOM 1507 C C . GLU A 1 192 ? 8.477 5.540 -4.354 1.00 95.25 192 GLU A C 1
ATOM 1509 O O . GLU A 1 192 ? 8.970 5.768 -5.453 1.00 95.25 192 GLU A O 1
ATOM 1514 N N . ASP A 1 193 ? 8.603 4.364 -3.740 1.00 96.00 193 ASP A N 1
ATOM 1515 C CA . ASP A 1 193 ? 9.332 3.226 -4.289 1.00 96.00 193 ASP A CA 1
ATOM 1516 C C . ASP A 1 193 ? 8.779 1.880 -3.774 1.00 96.00 193 ASP A C 1
ATOM 1518 O O . ASP A 1 193 ? 7.806 1.802 -3.009 1.00 96.00 193 ASP A O 1
ATOM 1522 N N . MET A 1 194 ? 9.397 0.788 -4.223 1.00 96.88 194 MET A N 1
ATOM 1523 C CA . MET A 1 194 ? 9.061 -0.574 -3.814 1.00 96.88 194 MET A CA 1
ATOM 1524 C C . MET A 1 194 ? 9.360 -0.845 -2.331 1.00 96.88 194 MET A C 1
ATOM 1526 O O . MET A 1 194 ? 8.663 -1.653 -1.711 1.00 96.88 194 MET A O 1
ATOM 1530 N N . ASP A 1 195 ? 10.354 -0.178 -1.743 1.00 95.75 195 ASP A N 1
ATOM 1531 C CA . ASP A 1 195 ? 10.755 -0.395 -0.351 1.00 95.75 195 ASP A CA 1
ATOM 1532 C C . ASP A 1 195 ? 9.642 0.095 0.584 1.00 95.75 195 ASP A C 1
ATOM 1534 O O . ASP A 1 195 ? 9.272 -0.585 1.546 1.00 95.75 195 ASP A O 1
ATOM 1538 N N . ASP A 1 196 ? 9.059 1.251 0.276 1.00 93.88 196 ASP A N 1
ATOM 1539 C CA . ASP A 1 196 ? 7.953 1.834 1.030 1.00 93.88 196 ASP A CA 1
ATOM 1540 C C . ASP A 1 196 ? 6.651 1.056 0.863 1.00 93.88 196 ASP A C 1
ATOM 1542 O O . ASP A 1 196 ? 5.937 0.833 1.850 1.00 93.88 196 ASP A O 1
ATOM 1546 N N . LEU A 1 197 ? 6.380 0.556 -0.347 1.00 96.12 197 LEU A N 1
ATOM 1547 C CA . LEU A 1 197 ? 5.278 -0.376 -0.576 1.00 96.12 197 LEU A CA 1
ATOM 1548 C C . LEU A 1 197 ? 5.424 -1.612 0.321 1.00 96.12 197 LEU A C 1
ATOM 1550 O O . LEU A 1 197 ? 4.485 -1.967 1.036 1.00 96.12 197 LEU A O 1
ATOM 1554 N N . VAL A 1 198 ? 6.592 -2.263 0.320 1.00 95.44 198 VAL A N 1
ATOM 1555 C CA . VAL A 1 198 ? 6.839 -3.471 1.122 1.00 95.44 198 VAL A CA 1
ATOM 1556 C C . VAL A 1 198 ? 6.673 -3.179 2.614 1.00 95.44 198 VAL A C 1
ATOM 1558 O O . VAL A 1 198 ? 5.955 -3.913 3.300 1.00 95.44 198 VAL A O 1
ATOM 1561 N N . LYS A 1 199 ? 7.262 -2.087 3.122 1.00 89.06 199 LYS A N 1
ATOM 1562 C CA . LYS A 1 199 ? 7.107 -1.661 4.526 1.00 89.06 199 LYS A CA 1
ATOM 1563 C C . LYS A 1 199 ? 5.636 -1.457 4.886 1.00 89.06 199 LYS A C 1
ATOM 1565 O O . LYS A 1 199 ? 5.180 -1.966 5.912 1.00 89.06 199 LYS A O 1
ATOM 1570 N N . CYS A 1 200 ? 4.881 -0.758 4.039 1.00 89.81 200 CYS A N 1
ATOM 1571 C CA . CYS A 1 200 ? 3.466 -0.495 4.274 1.00 89.81 200 CYS A CA 1
ATOM 1572 C C . CYS A 1 200 ? 2.642 -1.785 4.262 1.00 89.81 200 CYS A C 1
ATOM 1574 O O . CYS A 1 200 ? 1.911 -2.057 5.217 1.00 89.81 200 CYS A O 1
ATOM 1576 N N . LEU A 1 201 ? 2.798 -2.621 3.231 1.00 90.94 201 LEU A N 1
ATOM 1577 C CA . LEU A 1 201 ? 2.064 -3.879 3.111 1.00 90.94 201 LEU A CA 1
ATOM 1578 C C . LEU A 1 201 ? 2.364 -4.826 4.279 1.00 90.94 201 LEU A C 1
ATOM 1580 O O . LEU A 1 201 ? 1.454 -5.525 4.727 1.00 90.94 201 LEU A O 1
ATOM 1584 N N . LEU A 1 202 ? 3.591 -4.841 4.812 1.00 86.25 202 LEU A N 1
ATOM 1585 C CA . LEU A 1 202 ? 3.928 -5.574 6.038 1.00 86.25 202 LEU A CA 1
ATOM 1586 C C . LEU A 1 202 ? 3.213 -4.998 7.268 1.00 86.25 202 LEU A C 1
ATOM 1588 O O . LEU A 1 202 ? 2.625 -5.765 8.037 1.00 86.25 202 LEU A O 1
ATOM 1592 N N . ALA A 1 203 ? 3.225 -3.672 7.430 1.00 81.88 203 ALA A N 1
ATOM 1593 C CA . ALA A 1 203 ? 2.646 -2.976 8.579 1.00 81.88 203 ALA A CA 1
ATOM 1594 C C . ALA A 1 203 ? 1.119 -3.137 8.675 1.00 81.88 203 ALA A C 1
ATOM 1596 O O . ALA A 1 203 ? 0.593 -3.413 9.755 1.00 81.88 203 ALA A O 1
ATOM 1597 N N . ILE A 1 204 ? 0.399 -3.044 7.551 1.00 83.25 204 ILE A N 1
ATOM 1598 C CA . ILE A 1 204 ? -1.072 -3.162 7.532 1.00 83.25 204 ILE A CA 1
ATOM 1599 C C . ILE A 1 204 ? -1.580 -4.605 7.709 1.00 83.25 204 ILE A C 1
ATOM 1601 O O . ILE A 1 204 ? -2.789 -4.826 7.782 1.00 83.25 204 ILE A O 1
ATOM 1605 N N . GLY A 1 205 ? -0.679 -5.594 7.759 1.00 86.94 205 GLY A N 1
ATOM 1606 C CA . GLY A 1 205 ? -0.999 -7.001 8.012 1.00 86.94 205 GLY A CA 1
ATOM 1607 C C . GLY A 1 205 ? -1.957 -7.642 7.000 1.00 86.94 205 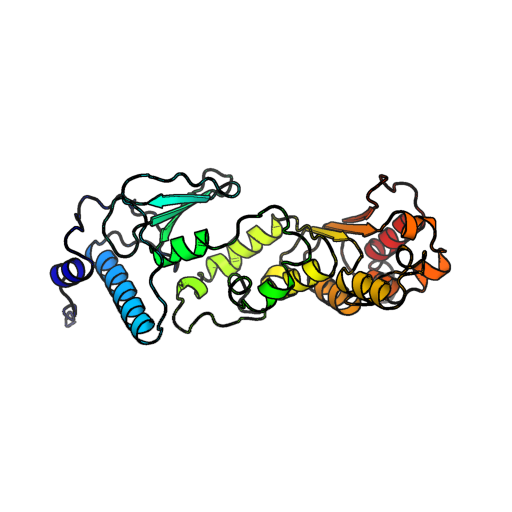GLY A C 1
ATOM 1608 O O . GLY A 1 205 ? -2.197 -7.127 5.906 1.00 86.94 205 GLY A O 1
ATOM 1609 N N . ARG A 1 206 ? -2.471 -8.835 7.327 1.00 89.44 206 ARG A N 1
ATOM 1610 C CA . ARG A 1 206 ? -3.342 -9.591 6.410 1.00 89.44 206 ARG A CA 1
ATOM 1611 C C . ARG A 1 206 ? -4.691 -8.908 6.223 1.00 89.44 206 ARG A C 1
ATOM 1613 O O . ARG A 1 206 ? -5.228 -8.948 5.118 1.00 89.44 206 ARG A O 1
ATOM 1620 N N . LEU A 1 207 ? -5.232 -8.295 7.278 1.00 86.50 207 LEU A N 1
ATOM 1621 C CA . LEU A 1 207 ? -6.504 -7.583 7.218 1.00 86.50 207 LEU A CA 1
ATOM 1622 C C . LEU A 1 207 ? -6.408 -6.405 6.248 1.00 86.50 207 LEU A C 1
ATOM 1624 O O . LEU A 1 207 ? -7.277 -6.259 5.391 1.00 86.50 207 LEU A O 1
ATOM 1628 N N . GLY A 1 208 ? -5.355 -5.591 6.360 1.00 89.50 208 GLY A N 1
ATOM 1629 C CA . GLY A 1 208 ? -5.143 -4.463 5.464 1.00 89.50 208 GLY A CA 1
ATOM 1630 C C . GLY A 1 208 ? -4.947 -4.919 4.029 1.00 89.50 208 GLY A C 1
ATOM 1631 O O . GLY A 1 208 ? -5.734 -4.541 3.165 1.00 89.50 208 GLY A O 1
ATOM 1632 N N . ARG A 1 209 ? -3.984 -5.821 3.787 1.00 94.62 209 ARG A N 1
ATOM 1633 C CA . ARG A 1 209 ? -3.703 -6.357 2.442 1.00 94.62 209 ARG A CA 1
ATOM 1634 C C . ARG A 1 209 ? -4.947 -6.942 1.779 1.00 94.62 209 ARG A C 1
ATOM 1636 O O . ARG A 1 209 ? -5.252 -6.604 0.641 1.00 94.62 209 ARG A O 1
ATOM 1643 N N . GLY A 1 210 ? -5.733 -7.732 2.511 1.00 95.06 210 GLY A N 1
ATOM 1644 C CA . GLY A 1 210 ? -6.977 -8.314 2.004 1.00 95.06 210 GLY A CA 1
ATOM 1645 C C . GLY A 1 210 ? -8.067 -7.296 1.645 1.00 95.06 210 GLY A C 1
ATOM 1646 O O . GLY A 1 210 ? -9.070 -7.683 1.053 1.00 95.06 210 GLY A O 1
ATOM 1647 N N . ASN A 1 211 ? -7.908 -6.015 1.990 1.00 94.38 211 ASN A N 1
ATOM 1648 C CA . ASN A 1 211 ? -8.873 -4.949 1.721 1.00 94.38 211 ASN A CA 1
ATOM 1649 C C . ASN A 1 211 ? -8.344 -3.816 0.834 1.00 94.38 211 ASN A C 1
ATOM 1651 O O . ASN A 1 211 ? -9.136 -2.953 0.465 1.00 94.38 211 ASN A O 1
ATOM 1655 N N . VAL A 1 212 ? -7.065 -3.825 0.455 1.00 95.94 212 VAL A N 1
ATOM 1656 C CA . VAL A 1 212 ? -6.518 -2.871 -0.517 1.00 95.94 212 VAL A CA 1
ATOM 1657 C C . VAL A 1 212 ? -7.162 -3.107 -1.886 1.00 95.94 212 VAL A C 1
ATOM 1659 O O . VAL A 1 212 ? -7.134 -4.225 -2.400 1.00 95.94 212 VAL A O 1
ATOM 1662 N N . GLU A 1 213 ? -7.737 -2.055 -2.478 1.00 97.12 213 GLU A N 1
ATOM 1663 C CA . GLU A 1 213 ? -8.345 -2.116 -3.818 1.00 97.12 213 GLU A CA 1
ATOM 1664 C C . GLU A 1 213 ? -7.543 -1.366 -4.892 1.00 97.12 213 GLU A C 1
ATOM 1666 O O . GLU A 1 213 ? -7.679 -1.696 -6.072 1.00 97.12 213 GLU A O 1
ATOM 1671 N N . ALA A 1 214 ? -6.697 -0.401 -4.515 1.00 96.38 214 ALA A N 1
ATOM 1672 C CA . ALA A 1 214 ? -5.926 0.409 -5.455 1.00 96.38 214 ALA A CA 1
ATOM 1673 C C . ALA A 1 214 ? -4.498 0.683 -4.957 1.00 96.38 214 ALA A C 1
ATOM 1675 O O . ALA A 1 214 ? -4.315 1.189 -3.847 1.00 96.38 214 ALA A O 1
ATOM 1676 N N . LEU A 1 215 ? -3.508 0.373 -5.801 1.00 98.06 215 LEU A N 1
ATOM 1677 C CA . LEU A 1 215 ? -2.083 0.624 -5.565 1.00 98.06 215 LEU A CA 1
ATOM 1678 C C . LEU A 1 215 ? -1.443 1.357 -6.745 1.00 98.06 215 LEU A C 1
ATOM 1680 O O . LEU A 1 215 ? -1.757 1.074 -7.902 1.00 98.06 215 LEU A O 1
ATOM 1684 N N . ASP A 1 216 ? -0.522 2.259 -6.428 1.00 97.56 216 ASP A N 1
ATOM 1685 C CA . ASP A 1 216 ? 0.279 3.035 -7.371 1.00 97.56 216 ASP A CA 1
ATOM 1686 C C . ASP A 1 216 ? 1.715 3.158 -6.839 1.00 97.56 216 ASP A C 1
ATOM 1688 O O . ASP A 1 216 ? 1.925 3.676 -5.740 1.00 97.56 216 ASP A O 1
ATOM 1692 N N . PHE A 1 217 ? 2.701 2.634 -7.563 1.00 97.81 217 PHE A N 1
ATOM 1693 C CA . PHE A 1 217 ? 4.100 2.720 -7.142 1.00 97.81 217 PHE A CA 1
ATOM 1694 C C . PHE A 1 217 ? 5.080 2.559 -8.316 1.00 97.81 217 PHE A C 1
ATOM 1696 O O . PHE A 1 217 ? 4.753 1.910 -9.317 1.00 97.81 217 PHE A O 1
ATOM 1703 N N . PRO A 1 218 ? 6.304 3.102 -8.202 1.00 97.31 218 PRO A N 1
ATOM 1704 C CA . PRO A 1 218 ? 7.388 2.812 -9.133 1.00 97.31 218 PRO A CA 1
ATOM 1705 C C . PRO A 1 218 ? 7.975 1.413 -8.968 1.00 97.31 218 PRO A C 1
ATOM 1707 O O . PRO A 1 218 ? 8.207 0.945 -7.856 1.00 97.31 218 PRO A O 1
ATOM 1710 N N . TRP A 1 219 ? 8.284 0.758 -10.086 1.00 97.50 219 TRP A N 1
ATOM 1711 C CA . TRP A 1 219 ? 9.025 -0.501 -10.138 1.00 97.50 219 TRP A CA 1
ATOM 1712 C C . TRP A 1 219 ? 10.529 -0.271 -9.949 1.00 97.50 219 TRP A C 1
ATOM 1714 O O . TRP A 1 219 ? 11.361 -0.653 -10.769 1.00 97.50 219 TRP A O 1
ATOM 1724 N N . GLU A 1 220 ? 10.865 0.393 -8.851 1.00 96.06 220 GLU A N 1
ATOM 1725 C CA . GLU A 1 220 ? 12.214 0.784 -8.465 1.00 96.06 220 GLU A CA 1
ATOM 1726 C C . GLU A 1 220 ? 12.373 0.541 -6.963 1.00 96.06 220 GLU A C 1
ATOM 1728 O O . GLU A 1 220 ? 11.430 0.729 -6.198 1.00 96.06 220 GLU A O 1
ATOM 1733 N N . SER A 1 221 ? 13.554 0.105 -6.530 1.00 96.38 221 SER A N 1
ATOM 1734 C CA . SER A 1 221 ? 13.898 -0.011 -5.108 1.00 96.38 221 SER A CA 1
ATOM 1735 C C . SER A 1 221 ? 14.971 1.023 -4.794 1.00 96.38 221 SER A C 1
ATOM 1737 O O . SER A 1 221 ? 16.053 0.987 -5.388 1.00 96.38 221 SER A O 1
ATOM 1739 N N . GLY A 1 222 ? 14.687 1.950 -3.872 1.00 95.19 222 GLY A N 1
ATOM 1740 C CA . GLY A 1 222 ? 15.651 2.965 -3.448 1.00 95.19 222 GLY A CA 1
ATOM 1741 C C . GLY A 1 222 ? 16.924 2.335 -2.877 1.00 95.19 222 GLY A C 1
ATOM 1742 O O . GLY A 1 222 ? 18.034 2.790 -3.164 1.00 95.19 222 GLY A O 1
ATOM 1743 N N . SER A 1 223 ? 16.773 1.233 -2.141 1.00 94.25 223 SER A N 1
ATOM 1744 C CA . SER A 1 223 ? 17.881 0.454 -1.585 1.00 94.25 223 SER A CA 1
ATOM 1745 C C . SER A 1 223 ? 18.734 -0.220 -2.668 1.00 94.25 223 SER A C 1
ATOM 1747 O O . SER A 1 223 ? 19.961 -0.113 -2.624 1.00 94.25 223 SER A O 1
ATOM 1749 N N . ASP A 1 224 ? 18.112 -0.852 -3.671 1.00 94.25 224 ASP A N 1
ATOM 1750 C CA . ASP A 1 224 ? 18.819 -1.473 -4.806 1.00 94.25 224 ASP A CA 1
ATOM 1751 C C . ASP A 1 224 ? 19.572 -0.426 -5.639 1.00 94.25 224 ASP A C 1
ATOM 1753 O O . ASP A 1 224 ? 20.746 -0.603 -5.976 1.00 94.25 224 ASP A O 1
ATOM 1757 N N . SER A 1 225 ? 18.921 0.707 -5.914 1.00 92.75 225 SER A N 1
ATOM 1758 C CA . SER A 1 225 ? 19.522 1.844 -6.611 1.00 92.75 225 SER A CA 1
ATOM 1759 C C . SER A 1 225 ? 20.742 2.365 -5.857 1.00 92.75 225 SER A C 1
ATOM 1761 O O . SER A 1 225 ? 21.822 2.478 -6.438 1.00 92.75 225 SER A O 1
ATOM 1763 N N . LYS A 1 226 ? 20.613 2.628 -4.551 1.00 94.38 226 LYS A N 1
ATOM 1764 C CA . LYS A 1 226 ? 21.723 3.109 -3.718 1.00 94.38 226 LYS A CA 1
ATOM 1765 C C . LYS A 1 226 ? 22.907 2.140 -3.739 1.00 94.38 226 LYS A C 1
ATOM 1767 O O . LYS A 1 226 ? 24.034 2.571 -3.965 1.00 94.38 226 LYS A O 1
ATOM 1772 N N . GLN A 1 227 ? 22.651 0.841 -3.590 1.00 93.50 227 GLN A N 1
ATOM 1773 C CA . GLN A 1 227 ? 23.696 -0.180 -3.628 1.00 93.50 227 GLN A CA 1
ATOM 1774 C C . GLN A 1 227 ? 24.416 -0.225 -4.986 1.00 93.50 227 GLN A C 1
ATOM 1776 O O . GLN A 1 227 ? 25.645 -0.306 -5.031 1.00 93.50 227 GLN A O 1
ATOM 1781 N N . LYS A 1 228 ? 23.680 -0.141 -6.103 1.00 92.44 228 LYS A N 1
ATOM 1782 C CA . LYS A 1 228 ? 24.263 -0.101 -7.457 1.00 92.44 228 LYS A CA 1
ATOM 1783 C C . LYS A 1 228 ? 25.178 1.113 -7.645 1.00 92.44 228 LYS A C 1
ATOM 1785 O O . LYS A 1 228 ? 26.282 0.960 -8.167 1.00 92.44 228 LYS A O 1
ATOM 1790 N N . TRP A 1 229 ? 24.750 2.290 -7.188 1.00 92.56 229 TRP A N 1
ATOM 1791 C CA . TRP A 1 229 ? 25.542 3.522 -7.272 1.00 92.56 229 TRP A CA 1
ATOM 1792 C C . TRP A 1 229 ? 26.779 3.504 -6.371 1.00 92.56 229 TRP A C 1
ATOM 1794 O O . TRP A 1 229 ? 27.820 4.022 -6.768 1.00 92.56 229 TRP A O 1
ATOM 1804 N N . GLU A 1 230 ? 26.702 2.880 -5.195 1.00 94.81 230 GLU A N 1
ATOM 1805 C CA . GLU A 1 230 ? 27.856 2.706 -4.303 1.00 94.81 230 GLU A CA 1
ATOM 1806 C C . GLU A 1 230 ? 28.898 1.739 -4.888 1.00 94.81 230 GLU A C 1
ATOM 1808 O O . GLU A 1 230 ? 30.098 1.993 -4.784 1.00 94.81 230 GLU A O 1
ATOM 1813 N N . LEU A 1 231 ? 28.459 0.655 -5.537 1.00 93.75 231 LEU A N 1
ATOM 1814 C CA . LEU A 1 231 ? 29.356 -0.338 -6.139 1.00 93.75 231 LEU A CA 1
ATOM 1815 C C . LEU A 1 231 ? 29.954 0.123 -7.475 1.00 93.75 231 LEU A C 1
ATOM 1817 O O . LEU A 1 231 ? 31.109 -0.182 -7.772 1.00 93.75 231 LEU A O 1
ATOM 1821 N N . PHE A 1 232 ? 29.181 0.845 -8.290 1.00 93.75 232 PHE A N 1
ATOM 1822 C CA . PHE A 1 232 ? 29.566 1.224 -9.652 1.00 93.75 232 PHE A CA 1
ATOM 1823 C C . PHE A 1 232 ? 29.190 2.680 -9.972 1.00 93.75 232 PHE A C 1
ATOM 1825 O O . PHE A 1 232 ? 28.369 2.913 -10.860 1.00 93.75 232 PHE A O 1
ATOM 1832 N N . PRO A 1 233 ? 29.795 3.684 -9.315 1.00 92.94 233 PRO A N 1
ATOM 1833 C CA . PRO A 1 233 ? 29.387 5.088 -9.455 1.00 92.94 233 PRO A CA 1
ATOM 1834 C C . PRO A 1 233 ? 29.560 5.658 -10.871 1.00 92.94 233 PRO A C 1
ATOM 1836 O O . PRO A 1 233 ? 28.895 6.622 -11.226 1.00 92.94 233 PRO A O 1
ATOM 1839 N N . GLN A 1 234 ? 30.445 5.068 -11.679 1.00 94.62 234 GLN A N 1
ATOM 1840 C CA . GLN A 1 234 ? 30.757 5.506 -13.048 1.00 94.62 234 GLN A CA 1
ATOM 1841 C C . GLN A 1 234 ? 29.923 4.785 -14.124 1.00 94.62 234 GLN A C 1
ATOM 1843 O O . GLN A 1 234 ? 30.093 5.047 -15.310 1.00 94.62 234 GLN A O 1
ATOM 1848 N N . CYS A 1 235 ? 29.074 3.822 -13.749 1.00 91.94 235 CYS A N 1
ATOM 1849 C CA . CYS A 1 235 ? 28.288 3.066 -14.720 1.00 91.94 235 CYS A CA 1
ATOM 1850 C C . CYS A 1 235 ? 27.057 3.883 -15.124 1.00 91.94 235 CYS A C 1
ATOM 1852 O O . CYS A 1 235 ? 26.086 3.956 -14.369 1.00 91.94 235 CYS A O 1
ATOM 1854 N N . GLU A 1 236 ? 27.100 4.480 -16.319 1.00 91.00 236 GLU A N 1
ATOM 1855 C CA . GLU A 1 236 ? 25.972 5.238 -16.870 1.00 91.00 236 GLU A CA 1
ATOM 1856 C C . GLU A 1 236 ? 24.709 4.372 -16.932 1.00 91.00 236 GLU A C 1
ATOM 1858 O O . GLU A 1 236 ? 23.642 4.847 -16.574 1.00 91.00 236 GLU A O 1
ATOM 1863 N N . ASP A 1 237 ? 24.832 3.071 -17.209 1.00 92.62 237 ASP A N 1
ATOM 1864 C CA . ASP A 1 237 ? 23.704 2.137 -17.342 1.00 92.62 237 ASP A CA 1
ATOM 1865 C C . ASP A 1 237 ? 23.027 1.734 -16.019 1.00 92.62 237 ASP A C 1
ATOM 1867 O O . ASP A 1 237 ? 22.127 0.890 -16.013 1.00 92.62 237 ASP A O 1
ATOM 1871 N N . ASN A 1 238 ? 23.426 2.287 -14.868 1.00 90.50 238 ASN A N 1
ATOM 1872 C CA . ASN A 1 238 ? 22.810 1.922 -13.587 1.00 90.50 238 ASN A CA 1
ATOM 1873 C C . ASN A 1 238 ? 21.299 2.193 -13.550 1.00 90.50 238 ASN A C 1
ATOM 1875 O O . ASN A 1 238 ? 20.562 1.407 -12.958 1.00 90.50 238 ASN A O 1
ATOM 1879 N N . HIS A 1 239 ? 20.837 3.249 -14.224 1.00 87.31 239 HIS A N 1
ATOM 1880 C CA . HIS A 1 239 ? 19.418 3.604 -14.327 1.00 87.31 239 HIS A CA 1
ATOM 1881 C C . HIS A 1 239 ? 18.621 2.692 -15.280 1.00 87.31 239 HIS A C 1
ATOM 1883 O O . HIS A 1 239 ? 17.393 2.719 -15.266 1.00 87.31 239 HIS A O 1
ATOM 1889 N N . LEU A 1 240 ? 19.303 1.868 -16.087 1.00 92.06 240 LEU A N 1
ATOM 1890 C CA . LEU A 1 240 ? 18.687 0.899 -17.000 1.00 92.06 240 LEU A CA 1
ATOM 1891 C C . LEU A 1 240 ? 18.493 -0.480 -16.360 1.00 92.06 240 LEU A C 1
ATOM 1893 O O . LEU A 1 240 ? 17.877 -1.360 -16.956 1.00 92.06 240 LEU A O 1
ATOM 1897 N N . LYS A 1 241 ? 19.038 -0.715 -15.163 1.00 94.06 241 LYS A N 1
ATOM 1898 C CA . LYS A 1 241 ? 18.950 -2.019 -14.500 1.00 94.06 241 LYS A CA 1
ATOM 1899 C C . LYS A 1 241 ? 17.663 -2.121 -13.694 1.00 94.06 241 LYS A C 1
ATOM 1901 O O . LYS A 1 241 ? 17.509 -1.413 -12.700 1.00 94.06 241 LYS A O 1
ATOM 1906 N N . LEU A 1 242 ? 16.822 -3.090 -14.048 1.00 96.56 242 LEU A N 1
ATOM 1907 C CA . LEU A 1 242 ? 15.645 -3.477 -13.268 1.00 96.56 242 LEU A CA 1
ATOM 1908 C C . LEU A 1 242 ? 16.018 -3.807 -11.807 1.00 96.56 242 LEU A C 1
ATOM 1910 O O . LEU A 1 242 ? 17.162 -4.213 -11.536 1.00 96.56 242 LEU A O 1
ATOM 1914 N N . PRO A 1 243 ? 15.095 -3.585 -10.852 1.00 96.56 243 PRO A N 1
ATOM 1915 C CA . PRO A 1 243 ? 15.365 -3.840 -9.447 1.00 96.56 243 PRO A CA 1
ATOM 1916 C C . PRO A 1 243 ? 15.615 -5.328 -9.201 1.00 96.56 243 PRO A C 1
ATOM 1918 O O . PRO A 1 243 ? 14.916 -6.176 -9.751 1.00 96.56 243 PRO A O 1
ATOM 1921 N N . SER A 1 244 ? 16.600 -5.641 -8.360 1.00 95.62 244 SER A N 1
ATOM 1922 C CA . SER A 1 244 ? 16.865 -7.021 -7.921 1.00 95.62 244 SER A CA 1
ATOM 1923 C C . SER A 1 244 ? 16.451 -7.265 -6.470 1.00 95.62 244 SER A C 1
ATOM 1925 O O . SER A 1 244 ? 15.982 -8.349 -6.117 1.00 95.62 244 SER A O 1
ATOM 1927 N N . LEU A 1 245 ? 16.566 -6.235 -5.632 1.00 94.69 245 LEU A N 1
ATOM 1928 C CA . LEU A 1 245 ? 16.162 -6.280 -4.235 1.00 94.69 245 LEU A CA 1
ATOM 1929 C C . LEU A 1 245 ? 14.640 -6.142 -4.088 1.00 94.69 245 LEU A C 1
ATOM 1931 O O . LEU A 1 245 ? 13.985 -5.443 -4.855 1.00 94.69 245 LEU A O 1
ATOM 1935 N N . HIS A 1 246 ? 14.082 -6.810 -3.076 1.00 93.44 246 HIS A N 1
ATOM 1936 C CA . HIS A 1 246 ? 12.667 -6.763 -2.678 1.00 93.44 246 HIS A CA 1
ATOM 1937 C C . HIS A 1 246 ? 11.630 -7.245 -3.699 1.00 93.44 246 HIS A C 1
ATOM 1939 O O . HIS A 1 246 ? 10.466 -7.370 -3.324 1.00 93.44 246 HIS A O 1
ATOM 1945 N N . VAL A 1 247 ? 12.014 -7.601 -4.927 1.00 96.88 247 VAL A N 1
ATOM 1946 C CA . VAL A 1 247 ? 11.059 -8.004 -5.969 1.00 96.88 247 VAL A CA 1
ATOM 1947 C C . VAL A 1 247 ? 10.210 -9.204 -5.553 1.00 96.88 247 VAL A C 1
ATOM 1949 O O . VAL A 1 247 ? 8.982 -9.122 -5.592 1.00 96.88 247 VAL A O 1
ATOM 1952 N N . ASP A 1 248 ? 10.835 -10.290 -5.093 1.00 96.75 248 ASP A N 1
ATOM 1953 C CA . ASP A 1 248 ? 10.102 -11.490 -4.668 1.00 96.75 248 ASP A CA 1
ATOM 1954 C C . ASP A 1 248 ? 9.129 -11.179 -3.527 1.00 96.75 248 ASP A C 1
ATOM 1956 O O . ASP A 1 248 ? 7.953 -11.537 -3.580 1.00 96.75 248 ASP A O 1
ATOM 1960 N N . GLN A 1 249 ? 9.597 -10.432 -2.525 1.00 96.69 249 GLN A N 1
ATOM 1961 C CA . GLN A 1 249 ? 8.792 -10.043 -1.372 1.00 96.69 249 GLN A CA 1
ATOM 1962 C C . GLN A 1 249 ? 7.630 -9.121 -1.762 1.00 96.69 249 GLN A C 1
ATOM 1964 O O . GLN A 1 249 ? 6.518 -9.284 -1.260 1.00 96.69 249 GLN A O 1
ATOM 1969 N N . CYS A 1 250 ? 7.875 -8.163 -2.656 1.00 97.62 250 CYS A N 1
ATOM 1970 C CA . CYS A 1 250 ? 6.866 -7.264 -3.200 1.00 97.62 250 CYS A CA 1
ATOM 1971 C C . CYS A 1 250 ? 5.769 -8.064 -3.908 1.00 97.62 250 CYS A C 1
ATOM 1973 O O . CYS A 1 250 ? 4.592 -7.931 -3.566 1.00 97.62 250 CYS A O 1
ATOM 1975 N N . VAL A 1 251 ? 6.145 -8.966 -4.820 1.00 97.81 251 VAL A N 1
ATOM 1976 C CA . VAL A 1 251 ? 5.178 -9.801 -5.541 1.00 97.81 251 VAL A CA 1
ATOM 1977 C C . VAL A 1 251 ? 4.404 -10.710 -4.584 1.00 97.81 251 VAL A C 1
ATOM 1979 O O . VAL A 1 251 ? 3.179 -10.782 -4.679 1.00 97.81 251 VAL A O 1
ATOM 1982 N N . ASP A 1 252 ? 5.069 -11.349 -3.622 1.00 97.06 252 ASP A N 1
ATOM 1983 C CA . ASP A 1 252 ? 4.415 -12.220 -2.638 1.00 97.06 252 ASP A CA 1
ATOM 1984 C C . ASP A 1 252 ? 3.408 -11.458 -1.753 1.00 97.06 252 ASP A C 1
ATOM 1986 O O . ASP A 1 252 ? 2.378 -12.008 -1.348 1.00 97.06 252 ASP A O 1
ATOM 1990 N N . LEU A 1 253 ? 3.668 -10.182 -1.447 1.00 96.50 253 LEU A N 1
ATOM 1991 C CA . LEU A 1 253 ? 2.738 -9.318 -0.712 1.00 96.50 253 LEU A CA 1
ATOM 1992 C C . LEU A 1 253 ? 1.584 -8.830 -1.596 1.00 96.50 253 LEU A C 1
ATOM 1994 O O . LEU A 1 253 ? 0.437 -8.814 -1.142 1.00 96.50 253 LEU A O 1
ATOM 1998 N N . LEU A 1 254 ? 1.851 -8.491 -2.858 1.00 97.62 254 LEU A N 1
ATOM 1999 C CA . LEU A 1 254 ? 0.821 -8.133 -3.836 1.00 97.62 254 LEU A CA 1
ATOM 2000 C C . LEU A 1 254 ? -0.139 -9.302 -4.094 1.00 97.62 254 LEU A C 1
ATOM 2002 O O . LEU A 1 254 ? -1.349 -9.096 -4.149 1.00 97.62 254 LEU A O 1
ATOM 2006 N N . GLN A 1 255 ? 0.353 -10.544 -4.139 1.00 97.00 255 GLN A N 1
ATOM 2007 C CA . GLN A 1 255 ? -0.493 -11.743 -4.244 1.00 97.00 255 GLN A CA 1
ATOM 2008 C C . GLN A 1 255 ? -1.446 -11.920 -3.051 1.00 97.00 255 GLN A C 1
ATOM 2010 O O . GLN A 1 255 ? -2.512 -12.522 -3.187 1.00 97.00 255 GLN A O 1
ATOM 2015 N N . GLN A 1 256 ? -1.095 -11.384 -1.878 1.00 96.00 256 GLN A N 1
ATOM 2016 C CA . GLN A 1 256 ? -1.968 -11.391 -0.700 1.00 96.00 256 GLN A CA 1
ATOM 2017 C C . GLN A 1 256 ? -3.037 -10.290 -0.746 1.00 96.00 256 GLN A C 1
ATOM 2019 O O . GLN A 1 256 ? -3.962 -10.310 0.071 1.00 96.00 256 GLN A O 1
ATOM 2024 N N . CYS A 1 257 ? -2.954 -9.354 -1.694 1.00 96.75 257 CYS A N 1
ATOM 2025 C CA . CYS A 1 257 ? -3.943 -8.300 -1.895 1.00 96.75 257 CYS A CA 1
ATOM 2026 C C . CYS A 1 257 ? -5.127 -8.821 -2.722 1.00 96.75 257 CYS A C 1
ATOM 2028 O O . CYS A 1 257 ? -5.350 -8.433 -3.864 1.00 96.75 257 CYS A O 1
ATOM 2030 N N . THR A 1 258 ? -5.909 -9.731 -2.138 1.00 96.00 258 THR A N 1
ATOM 2031 C CA . THR A 1 258 ? -6.958 -10.501 -2.838 1.00 96.00 258 THR A CA 1
ATOM 2032 C C . THR A 1 258 ? -8.112 -9.672 -3.406 1.00 96.00 258 THR A C 1
ATOM 2034 O O . THR A 1 258 ? -8.908 -10.196 -4.185 1.00 96.00 258 THR A O 1
ATOM 2037 N N . ARG A 1 259 ? -8.226 -8.398 -3.013 1.00 96.19 259 ARG A N 1
ATOM 2038 C CA . ARG A 1 259 ? -9.250 -7.454 -3.486 1.00 96.19 259 ARG A CA 1
ATOM 2039 C C . ARG A 1 259 ? -8.665 -6.330 -4.346 1.00 96.19 259 ARG A C 1
ATOM 2041 O O . ARG A 1 259 ? -9.395 -5.394 -4.661 1.00 96.19 259 ARG A O 1
ATOM 2048 N N . LEU A 1 260 ? -7.394 -6.426 -4.743 1.00 97.56 260 LEU A N 1
ATOM 2049 C CA . LEU A 1 260 ? -6.731 -5.438 -5.589 1.00 97.56 260 LEU A CA 1
ATOM 2050 C C . LEU A 1 260 ? -7.412 -5.376 -6.964 1.00 97.56 260 LEU A C 1
ATOM 2052 O O . LEU A 1 260 ? -7.402 -6.343 -7.721 1.00 97.56 260 LEU A O 1
ATOM 2056 N N . LYS A 1 261 ? -8.028 -4.232 -7.273 1.00 96.81 261 LYS A N 1
ATOM 2057 C CA . LYS A 1 261 ? -8.751 -3.981 -8.530 1.00 96.81 261 LYS A CA 1
ATOM 2058 C C . LYS A 1 261 ? -7.959 -3.110 -9.492 1.00 96.81 261 LYS A C 1
ATOM 2060 O O . LYS A 1 261 ? -8.109 -3.264 -10.702 1.00 96.81 261 LYS A O 1
ATOM 2065 N N . TYR A 1 262 ? -7.166 -2.192 -8.946 1.00 97.56 262 TYR A N 1
ATOM 2066 C CA . TYR A 1 262 ? -6.394 -1.210 -9.692 1.00 97.56 262 TYR A CA 1
ATOM 2067 C C . TYR A 1 262 ? -4.930 -1.302 -9.286 1.00 97.56 262 TYR A C 1
ATOM 2069 O O . TYR A 1 262 ? -4.594 -1.123 -8.116 1.00 97.56 262 TYR A O 1
ATOM 2077 N N . LEU A 1 263 ? -4.064 -1.560 -10.257 1.00 98.00 263 LEU A N 1
ATOM 2078 C CA . LEU A 1 263 ? -2.625 -1.597 -10.055 1.00 98.00 263 LEU A CA 1
ATOM 2079 C C . LEU A 1 263 ? -1.965 -0.687 -11.081 1.00 98.00 263 LEU A C 1
ATOM 2081 O O . LEU A 1 263 ? -2.071 -0.914 -12.285 1.00 98.00 263 LEU A O 1
ATOM 2085 N N . ARG A 1 264 ? -1.292 0.354 -10.604 1.00 97.31 264 ARG A N 1
ATOM 2086 C CA . ARG A 1 264 ? -0.491 1.239 -11.440 1.00 97.31 264 ARG A CA 1
ATOM 2087 C C . ARG A 1 264 ? 0.973 1.015 -11.098 1.00 97.31 264 ARG A C 1
ATOM 2089 O O . ARG A 1 264 ? 1.352 1.104 -9.935 1.00 97.31 264 ARG A O 1
ATOM 2096 N N . ILE A 1 265 ? 1.758 0.676 -12.110 1.00 97.44 265 ILE A N 1
ATOM 2097 C CA . ILE A 1 265 ? 3.188 0.429 -11.969 1.00 97.44 265 ILE A CA 1
ATOM 2098 C C . ILE A 1 265 ? 3.908 1.424 -12.861 1.00 97.44 265 ILE A C 1
ATOM 2100 O O . ILE A 1 265 ? 3.688 1.468 -14.075 1.00 97.44 265 ILE A O 1
ATOM 2104 N N . GLN A 1 266 ? 4.753 2.233 -12.244 1.00 96.62 266 GLN A N 1
ATOM 2105 C CA . GLN A 1 266 ? 5.542 3.225 -12.946 1.00 96.62 266 GLN A CA 1
ATOM 2106 C C . GLN A 1 266 ? 6.932 2.668 -13.255 1.00 96.62 266 GLN A C 1
ATOM 2108 O O . GLN A 1 266 ? 7.592 2.130 -12.376 1.00 96.62 266 GLN A O 1
ATOM 2113 N N . PHE A 1 267 ? 7.399 2.834 -14.484 1.00 96.31 267 PHE A N 1
ATOM 2114 C CA . PHE A 1 267 ? 8.778 2.556 -14.879 1.00 96.31 267 PHE A CA 1
ATOM 2115 C C . PHE A 1 267 ? 9.444 3.850 -15.351 1.00 96.31 267 PHE A C 1
ATOM 2117 O O . PHE A 1 267 ? 8.779 4.742 -15.896 1.00 96.31 267 PHE A O 1
ATOM 2124 N N . SER A 1 268 ? 10.761 3.956 -15.174 1.00 94.38 268 SER A N 1
ATOM 2125 C CA . SER A 1 268 ? 11.533 5.021 -15.812 1.00 94.38 268 SER A CA 1
ATOM 2126 C C . SER A 1 268 ? 11.396 4.941 -17.337 1.00 94.38 268 SER A C 1
ATOM 2128 O O . SER A 1 268 ? 11.184 3.871 -17.921 1.00 94.38 268 SER A O 1
ATOM 2130 N N . GLN A 1 269 ? 11.448 6.098 -17.998 1.00 93.50 269 GLN A N 1
ATOM 2131 C CA . GLN A 1 269 ? 11.294 6.158 -19.453 1.00 93.50 269 GLN A CA 1
ATOM 2132 C C . GLN A 1 269 ? 12.440 5.409 -20.136 1.00 93.50 269 GLN A C 1
ATOM 2134 O O . GLN A 1 269 ? 12.223 4.708 -21.119 1.00 93.50 269 GLN A O 1
ATOM 2139 N N . GLU A 1 270 ? 13.635 5.530 -19.569 1.00 93.62 270 GLU A N 1
ATOM 2140 C CA . GLU A 1 270 ? 14.877 4.944 -20.042 1.00 93.62 270 GLU A CA 1
ATOM 2141 C C . GLU A 1 270 ? 14.816 3.414 -20.006 1.00 93.62 270 GLU A C 1
ATOM 2143 O O . GLU A 1 270 ? 15.218 2.760 -20.966 1.00 93.62 270 GLU A O 1
ATOM 2148 N N . VAL A 1 271 ? 14.239 2.825 -18.952 1.00 94.44 271 VAL A N 1
ATOM 2149 C CA . VAL A 1 271 ? 14.014 1.373 -18.872 1.00 94.44 271 VAL A CA 1
ATOM 2150 C C . VAL A 1 271 ? 13.083 0.909 -19.990 1.00 94.44 271 VAL A C 1
ATOM 2152 O O . VAL A 1 271 ? 13.390 -0.057 -20.689 1.00 94.44 271 VAL A O 1
ATOM 2155 N N . LEU A 1 272 ? 11.968 1.612 -20.201 1.00 94.50 272 LEU A N 1
ATOM 2156 C CA . LEU A 1 272 ? 10.985 1.234 -21.216 1.00 94.50 272 LEU A CA 1
ATOM 2157 C C . LEU A 1 272 ? 11.472 1.473 -22.655 1.00 94.50 272 LEU A C 1
ATOM 2159 O O . LEU A 1 272 ? 11.004 0.790 -23.566 1.00 94.50 272 LEU A O 1
ATOM 2163 N N . SER A 1 273 ? 12.361 2.442 -22.891 1.00 93.19 273 SER A N 1
ATOM 2164 C CA . SER A 1 273 ? 12.875 2.754 -24.232 1.00 93.19 273 SER A CA 1
ATOM 2165 C C . SER A 1 273 ? 14.134 1.981 -24.607 1.00 93.19 273 SER A C 1
ATOM 2167 O O . SER A 1 273 ? 14.337 1.700 -25.787 1.00 93.19 273 SER A O 1
ATOM 2169 N N . SER A 1 274 ? 14.994 1.679 -23.633 1.00 94.31 274 SER A N 1
ATOM 2170 C CA . SER A 1 274 ? 16.359 1.212 -23.900 1.00 94.31 274 SER A CA 1
ATOM 2171 C C . SER A 1 274 ? 16.540 -0.286 -23.664 1.00 94.31 274 SER A C 1
ATOM 2173 O O . SER A 1 274 ? 17.402 -0.898 -24.297 1.00 94.31 274 SER A O 1
ATOM 2175 N N . ILE A 1 275 ? 15.745 -0.911 -22.785 1.00 95.75 275 ILE A N 1
ATOM 2176 C CA . ILE A 1 275 ? 15.840 -2.358 -22.561 1.00 95.75 275 ILE A CA 1
ATOM 2177 C C . ILE A 1 275 ? 15.216 -3.102 -23.743 1.00 95.75 275 ILE A C 1
ATOM 2179 O O . ILE A 1 275 ? 14.082 -2.850 -24.149 1.00 95.75 275 ILE A O 1
ATOM 2183 N N . SER A 1 276 ? 15.952 -4.075 -24.284 1.00 96.00 276 SER A N 1
ATOM 2184 C CA . SER A 1 276 ? 15.414 -4.941 -25.331 1.00 96.00 276 SER A CA 1
ATOM 2185 C C . SER A 1 276 ? 14.243 -5.778 -24.803 1.00 96.00 276 SER A C 1
ATOM 2187 O O . SER A 1 276 ? 14.280 -6.274 -23.676 1.00 96.00 276 SER A O 1
ATOM 2189 N N . LYS A 1 277 ? 13.231 -6.021 -25.644 1.00 96.56 277 LYS A N 1
ATOM 2190 C CA . LYS A 1 277 ? 12.074 -6.853 -25.277 1.00 96.56 277 LYS A CA 1
ATOM 2191 C C . LYS A 1 277 ? 12.474 -8.215 -24.708 1.00 96.56 277 LYS A C 1
ATOM 2193 O O . LYS A 1 277 ? 11.988 -8.592 -23.653 1.00 96.56 277 LYS A O 1
ATOM 2198 N N . CYS A 1 278 ? 13.421 -8.907 -25.341 1.00 97.44 278 CYS A N 1
ATOM 2199 C CA . CYS A 1 278 ? 13.903 -10.206 -24.866 1.00 97.44 278 CYS A CA 1
ATOM 2200 C C . CYS A 1 278 ? 14.510 -10.119 -23.453 1.00 97.44 278 CYS A C 1
ATOM 2202 O O . CYS A 1 278 ? 14.211 -10.948 -22.596 1.00 97.44 278 CYS A O 1
ATOM 2204 N N . THR A 1 279 ? 15.321 -9.093 -23.180 1.00 97.00 279 THR A N 1
ATOM 2205 C CA . THR A 1 279 ? 15.905 -8.868 -21.847 1.00 97.00 279 THR A CA 1
ATOM 2206 C C . THR A 1 279 ? 14.826 -8.586 -20.803 1.00 97.00 279 THR A C 1
ATOM 2208 O O . THR A 1 279 ? 14.865 -9.162 -19.722 1.00 97.00 279 THR A O 1
ATOM 2211 N N . PHE A 1 280 ? 13.838 -7.752 -21.135 1.00 96.94 280 PHE A N 1
ATOM 2212 C CA . PHE A 1 280 ? 12.732 -7.422 -20.235 1.00 96.94 280 PHE A CA 1
ATOM 2213 C C . PHE A 1 280 ? 11.862 -8.649 -19.914 1.00 96.94 280 PHE A C 1
ATOM 2215 O O . PHE A 1 280 ? 11.542 -8.904 -18.758 1.00 96.94 280 PHE A O 1
ATOM 2222 N N . GLU A 1 281 ? 11.522 -9.452 -20.924 1.00 97.06 281 GLU A N 1
ATOM 2223 C CA . GLU A 1 281 ? 10.694 -10.657 -20.770 1.00 97.06 281 GLU A CA 1
ATOM 2224 C C . GLU A 1 281 ? 11.402 -11.790 -20.011 1.00 97.06 281 GLU A C 1
ATOM 2226 O O . GLU A 1 281 ? 10.751 -12.625 -19.376 1.00 97.06 281 GLU A O 1
ATOM 2231 N N . THR A 1 282 ? 12.733 -11.849 -20.092 1.00 97.56 282 THR A N 1
ATOM 2232 C CA . THR A 1 282 ? 13.540 -12.873 -19.413 1.00 97.56 282 THR A CA 1
ATOM 2233 C C . THR A 1 282 ? 13.974 -12.472 -18.007 1.00 97.56 282 THR A C 1
ATOM 2235 O O . THR A 1 282 ? 14.427 -13.345 -17.261 1.00 97.56 282 THR A O 1
ATOM 2238 N N . ASP A 1 283 ? 13.780 -11.209 -17.614 1.00 97.94 283 ASP A N 1
ATOM 2239 C CA . ASP A 1 283 ? 14.091 -10.730 -16.271 1.00 97.94 283 ASP A CA 1
ATOM 2240 C C . ASP A 1 283 ? 13.285 -11.508 -15.208 1.00 97.94 283 ASP A C 1
ATOM 2242 O O . ASP A 1 283 ? 12.057 -11.626 -15.309 1.00 97.94 283 ASP A O 1
ATOM 2246 N N . PRO A 1 284 ? 13.943 -12.073 -14.178 1.00 97.06 284 PRO A N 1
ATOM 2247 C CA . PRO A 1 284 ? 13.269 -12.895 -13.178 1.00 97.06 284 PRO A CA 1
ATOM 2248 C C . PRO A 1 284 ? 12.215 -12.109 -12.394 1.00 97.06 284 PRO A C 1
ATOM 2250 O O . PRO A 1 284 ? 11.164 -12.666 -12.069 1.00 97.06 284 PRO A O 1
ATOM 2253 N N . GLY A 1 285 ? 12.459 -10.824 -12.135 1.00 96.88 285 GLY A N 1
ATOM 2254 C CA . GLY A 1 285 ? 11.543 -9.953 -11.420 1.00 96.88 285 GLY A CA 1
ATOM 2255 C C . GLY A 1 285 ? 10.286 -9.641 -12.223 1.00 96.88 285 GLY A C 1
ATOM 2256 O O . GLY A 1 285 ? 9.176 -9.765 -11.704 1.00 96.88 285 GLY A O 1
ATOM 2257 N N . ILE A 1 286 ? 10.440 -9.336 -13.513 1.00 97.81 286 ILE A N 1
ATOM 2258 C CA . ILE A 1 286 ? 9.315 -9.144 -14.439 1.00 97.81 286 ILE A CA 1
ATOM 2259 C C . ILE A 1 286 ? 8.517 -10.438 -14.603 1.00 97.81 286 ILE A C 1
ATOM 2261 O O . ILE A 1 286 ? 7.293 -10.427 -14.478 1.00 97.81 286 ILE A O 1
ATOM 2265 N N . ARG A 1 287 ? 9.179 -11.587 -14.786 1.00 97.12 287 ARG A N 1
ATOM 2266 C CA . ARG A 1 287 ? 8.487 -12.887 -14.854 1.00 97.12 287 ARG A CA 1
ATOM 2267 C C . ARG A 1 287 ? 7.722 -13.199 -13.572 1.00 97.12 287 ARG A C 1
ATOM 2269 O O . ARG A 1 287 ? 6.630 -13.770 -13.631 1.00 97.12 287 ARG A O 1
ATOM 2276 N N . ARG A 1 288 ? 8.280 -12.835 -12.415 1.00 96.75 288 ARG A N 1
ATOM 2277 C CA . ARG A 1 288 ? 7.607 -12.975 -11.122 1.00 96.75 288 ARG A CA 1
ATOM 2278 C C . ARG A 1 288 ? 6.407 -12.037 -11.039 1.00 96.75 288 ARG A C 1
ATOM 2280 O O . ARG A 1 288 ? 5.338 -12.487 -10.640 1.00 96.75 288 ARG A O 1
ATOM 2287 N N . LEU A 1 289 ? 6.526 -10.794 -11.491 1.00 96.75 289 LEU A N 1
ATOM 2288 C CA . LEU A 1 289 ? 5.421 -9.838 -11.555 1.00 96.75 289 LEU A CA 1
ATOM 2289 C C . LEU A 1 289 ? 4.271 -10.328 -12.455 1.00 96.75 289 LEU A C 1
ATOM 2291 O O . LEU A 1 289 ? 3.111 -10.249 -12.055 1.00 96.75 289 LEU A O 1
ATOM 2295 N N . CYS A 1 290 ? 4.572 -10.956 -13.595 1.00 96.62 290 CYS A N 1
ATOM 2296 C CA . CYS A 1 290 ? 3.568 -11.602 -14.453 1.00 96.62 290 CYS A CA 1
ATOM 2297 C C . CYS A 1 290 ? 2.806 -12.747 -13.757 1.00 96.62 290 CYS A C 1
ATOM 2299 O O . CYS A 1 290 ? 1.781 -13.198 -14.256 1.00 96.62 290 CYS A O 1
ATOM 2301 N N . SER A 1 291 ? 3.279 -13.244 -12.606 1.00 95.75 291 SER A N 1
ATOM 2302 C CA . SER A 1 291 ? 2.560 -14.254 -11.819 1.00 95.75 291 SER A CA 1
ATOM 2303 C C . SER A 1 291 ? 1.413 -13.685 -10.979 1.00 95.75 291 SER A C 1
ATOM 2305 O O . SER A 1 291 ? 0.646 -14.471 -10.408 1.00 95.75 291 SER A O 1
ATOM 2307 N N . LEU A 1 292 ? 1.289 -12.353 -10.879 1.00 95.88 292 LEU A N 1
ATOM 2308 C CA . LEU A 1 292 ? 0.133 -11.710 -10.262 1.00 95.88 292 LEU A CA 1
ATOM 2309 C C . LEU A 1 292 ? -1.144 -12.132 -10.993 1.00 95.88 292 LEU A C 1
ATOM 2311 O O . LEU A 1 292 ? -1.180 -12.250 -12.214 1.00 95.88 292 LEU A O 1
ATOM 2315 N N . ARG A 1 293 ? -2.203 -12.400 -10.228 1.00 84.56 293 ARG A N 1
ATOM 2316 C CA . ARG A 1 293 ? -3.476 -12.886 -10.769 1.00 84.56 293 ARG A CA 1
ATOM 2317 C C . ARG A 1 293 ? -4.608 -11.963 -10.365 1.00 84.56 293 ARG A C 1
ATOM 2319 O O . ARG A 1 293 ? -4.583 -11.389 -9.281 1.00 84.56 293 ARG A O 1
ATOM 2326 N N . ARG A 1 294 ? -5.657 -11.959 -11.193 1.00 84.69 294 ARG A N 1
ATOM 2327 C CA . ARG A 1 294 ? -6.973 -11.362 -10.900 1.00 84.69 294 ARG A CA 1
ATOM 2328 C C . ARG A 1 294 ? -6.978 -9.843 -10.690 1.00 84.69 294 ARG A C 1
ATOM 2330 O O . ARG A 1 294 ? -7.818 -9.354 -9.940 1.00 84.69 294 ARG A O 1
ATOM 2337 N N . ILE A 1 295 ? -6.090 -9.104 -11.352 1.00 95.81 295 ILE A N 1
ATOM 2338 C CA . ILE A 1 295 ? -6.101 -7.638 -11.296 1.00 95.81 295 ILE A CA 1
ATOM 2339 C C . ILE A 1 295 ? -6.703 -7.118 -12.607 1.00 95.81 295 ILE A C 1
ATOM 2341 O O . ILE A 1 295 ? -6.037 -7.197 -13.632 1.00 95.81 295 ILE A O 1
ATOM 2345 N N . PRO A 1 296 ? -7.959 -6.637 -12.605 1.00 94.25 296 PRO A N 1
ATOM 2346 C CA . PRO A 1 296 ? -8.676 -6.289 -13.831 1.00 94.25 296 PRO A CA 1
ATOM 2347 C C . PRO A 1 296 ? -8.221 -4.977 -14.473 1.00 94.25 296 PRO A C 1
ATOM 2349 O O . PRO A 1 296 ? -8.498 -4.770 -15.645 1.00 94.25 296 PRO A O 1
ATOM 2352 N N . ASN A 1 297 ? -7.598 -4.069 -13.715 1.00 96.19 297 ASN A N 1
ATOM 2353 C CA . ASN A 1 297 ? -7.184 -2.767 -14.231 1.00 96.19 297 ASN A CA 1
ATOM 2354 C C . ASN A 1 297 ? -5.712 -2.523 -13.916 1.00 96.19 297 ASN A C 1
ATOM 2356 O O . ASN A 1 297 ? -5.373 -1.976 -12.860 1.00 96.19 297 ASN A O 1
ATOM 2360 N N . VAL A 1 298 ? -4.844 -2.909 -14.843 1.00 96.56 298 VAL A N 1
ATOM 2361 C CA . VAL A 1 298 ? -3.409 -2.670 -14.750 1.00 96.56 298 VAL A CA 1
ATOM 2362 C C . VAL A 1 298 ? -3.033 -1.496 -15.649 1.00 96.56 298 VAL A C 1
ATOM 2364 O O . VAL A 1 298 ? -3.441 -1.400 -16.807 1.00 96.56 298 VAL A O 1
ATOM 2367 N N . LYS A 1 299 ? -2.249 -0.562 -15.113 1.00 96.00 299 LYS A N 1
ATOM 2368 C CA . LYS A 1 299 ? -1.661 0.537 -15.885 1.00 96.00 299 LYS A CA 1
ATOM 2369 C C . LYS A 1 299 ? -0.156 0.535 -15.702 1.00 96.00 299 LYS A C 1
ATOM 2371 O O . LYS A 1 299 ? 0.324 0.753 -14.594 1.00 96.00 299 LYS A O 1
ATOM 2376 N N . ILE A 1 300 ? 0.567 0.347 -16.796 1.00 95.94 300 ILE A N 1
ATOM 2377 C CA . ILE A 1 300 ? 2.018 0.500 -16.848 1.00 95.94 300 ILE A CA 1
ATOM 2378 C C . ILE A 1 300 ? 2.309 1.857 -17.491 1.00 95.94 300 ILE A C 1
ATOM 2380 O O . ILE A 1 300 ? 1.774 2.146 -18.560 1.00 95.94 300 ILE A O 1
ATOM 2384 N N . TYR A 1 301 ? 3.071 2.724 -16.823 1.00 94.69 301 TYR A N 1
ATOM 2385 C CA . TYR A 1 301 ? 3.305 4.090 -17.307 1.00 94.69 301 TYR A CA 1
ATOM 2386 C C . TYR A 1 301 ? 4.673 4.651 -16.887 1.00 94.69 301 TYR A C 1
ATOM 2388 O O . TYR A 1 301 ? 5.415 4.006 -16.154 1.00 94.69 301 TYR A O 1
ATOM 2396 N N . SER A 1 302 ? 5.001 5.857 -17.357 1.00 93.81 302 SER A N 1
ATOM 2397 C CA . SER A 1 302 ? 6.238 6.588 -17.073 1.00 93.81 302 SER A CA 1
ATOM 2398 C C . SER A 1 302 ? 5.939 8.044 -16.694 1.00 93.81 302 SER A C 1
ATOM 2400 O O . SER A 1 302 ? 4.899 8.584 -17.066 1.00 93.81 302 SER A O 1
ATOM 2402 N N . LEU A 1 303 ? 6.871 8.674 -15.967 1.00 85.31 303 LEU A N 1
ATOM 2403 C CA . LEU A 1 303 ? 6.948 10.113 -15.650 1.00 85.31 303 LEU A CA 1
ATOM 2404 C C . LEU A 1 303 ? 6.580 11.043 -16.804 1.00 85.31 303 LEU A C 1
ATOM 2406 O O . LEU A 1 303 ? 5.798 11.986 -16.686 1.00 85.31 303 LEU A O 1
ATOM 2410 N N . ILE A 1 304 ? 7.267 10.797 -17.909 1.00 83.62 304 ILE A N 1
ATOM 2411 C CA . ILE A 1 304 ? 7.522 11.822 -18.918 1.00 83.62 304 ILE A CA 1
ATOM 2412 C C . ILE A 1 304 ? 6.505 11.731 -20.060 1.00 83.62 304 ILE A C 1
ATOM 2414 O O . ILE A 1 304 ? 6.306 12.697 -20.793 1.00 83.62 304 ILE A O 1
ATOM 2418 N N . SER A 1 305 ? 5.815 10.598 -20.200 1.00 73.81 305 SER A N 1
ATOM 2419 C CA . SER A 1 305 ? 4.808 10.410 -21.239 1.00 73.81 305 SER A CA 1
ATOM 2420 C C . SER A 1 305 ? 3.659 9.535 -20.753 1.00 73.81 305 SER A C 1
ATOM 2422 O O . SER A 1 305 ? 3.864 8.555 -20.035 1.00 73.81 305 SER A O 1
ATOM 2424 N N . GLU A 1 306 ? 2.432 9.859 -21.174 1.00 66.06 306 GLU A N 1
ATOM 2425 C CA . GLU A 1 306 ? 1.382 8.846 -21.222 1.00 66.06 306 GLU A CA 1
ATOM 2426 C C . GLU A 1 306 ? 1.856 7.793 -22.226 1.00 66.06 306 GLU A C 1
ATOM 2428 O O . GLU A 1 306 ? 1.861 8.023 -23.434 1.00 66.06 306 GLU A O 1
ATOM 2433 N N . VAL A 1 307 ? 2.345 6.668 -21.704 1.00 61.75 307 VAL A N 1
ATOM 2434 C CA . VAL A 1 307 ? 3.054 5.593 -22.423 1.00 61.75 307 VAL A CA 1
ATOM 2435 C C . VAL A 1 307 ? 2.101 4.780 -23.311 1.00 61.75 307 VAL A C 1
ATOM 2437 O O . VAL A 1 307 ? 2.198 3.564 -23.417 1.00 61.75 307 VAL A O 1
ATOM 2440 N N . ALA A 1 308 ? 1.144 5.435 -23.960 1.00 58.31 308 ALA A N 1
ATOM 2441 C CA . ALA A 1 308 ? 0.059 4.800 -24.691 1.00 58.31 308 ALA A CA 1
ATOM 2442 C C . ALA A 1 308 ? 0.515 3.959 -25.900 1.00 58.31 308 ALA A C 1
ATOM 2444 O O . ALA A 1 308 ? -0.344 3.382 -26.542 1.00 58.31 308 ALA A O 1
ATOM 2445 N N . ASN A 1 309 ? 1.820 3.875 -26.205 1.00 73.38 309 ASN A N 1
ATOM 2446 C CA . ASN A 1 309 ? 2.359 3.134 -27.352 1.00 73.38 309 ASN A CA 1
ATOM 2447 C C . ASN A 1 309 ? 3.683 2.385 -27.067 1.00 73.38 309 ASN A C 1
ATOM 2449 O O . ASN A 1 309 ? 4.452 2.136 -27.998 1.00 73.38 309 ASN A O 1
ATOM 2453 N N . ASN A 1 310 ? 4.032 2.066 -25.811 1.00 90.19 310 ASN A N 1
ATOM 2454 C CA . ASN A 1 310 ? 5.221 1.232 -25.569 1.00 90.19 310 ASN A CA 1
ATOM 2455 C C . ASN A 1 310 ? 4.841 -0.252 -25.545 1.00 90.19 310 ASN A C 1
ATOM 2457 O O . ASN A 1 310 ? 4.165 -0.711 -24.624 1.00 90.19 310 ASN A O 1
ATOM 2461 N N . GLY A 1 311 ? 5.347 -1.012 -26.519 1.00 94.31 311 GLY A N 1
ATOM 2462 C CA . GLY A 1 311 ? 5.056 -2.441 -26.643 1.00 94.31 311 GLY A CA 1
ATOM 2463 C C . GLY A 1 311 ? 5.466 -3.293 -25.433 1.00 94.31 311 GLY A C 1
ATOM 2464 O O . GLY A 1 311 ? 4.893 -4.362 -25.246 1.00 94.31 311 GLY A O 1
ATOM 2465 N N . LEU A 1 312 ? 6.413 -2.852 -24.589 1.00 95.81 312 LEU A N 1
ATOM 2466 C CA . LEU A 1 312 ? 6.745 -3.532 -23.325 1.00 95.81 312 LEU A CA 1
ATOM 2467 C C . LEU A 1 312 ? 5.677 -3.301 -22.256 1.00 95.81 312 LEU A C 1
ATOM 2469 O O . LEU A 1 312 ? 5.305 -4.231 -21.543 1.00 95.81 312 LEU A O 1
ATOM 2473 N N . ALA A 1 313 ? 5.184 -2.065 -22.151 1.00 95.38 313 ALA A N 1
ATOM 2474 C CA . ALA A 1 313 ? 4.151 -1.686 -21.194 1.00 95.38 313 ALA A CA 1
ATOM 2475 C C . ALA A 1 313 ? 2.825 -2.392 -21.509 1.00 95.38 313 ALA A C 1
ATOM 2477 O O . ALA A 1 313 ? 2.192 -2.939 -20.605 1.00 95.38 313 ALA A O 1
ATOM 2478 N N . GLU A 1 314 ? 2.448 -2.431 -22.791 1.00 95.12 314 GLU A N 1
ATOM 2479 C CA . GLU A 1 314 ? 1.285 -3.181 -23.280 1.00 95.12 314 GLU A CA 1
ATOM 2480 C C . GLU A 1 314 ? 1.443 -4.680 -23.030 1.00 95.12 314 GLU A C 1
ATOM 2482 O O . GLU A 1 314 ? 0.571 -5.292 -22.419 1.00 95.12 314 GLU A O 1
ATOM 2487 N N . TRP A 1 315 ? 2.592 -5.257 -23.397 1.00 96.00 315 TRP A N 1
ATOM 2488 C CA . TRP A 1 315 ? 2.863 -6.672 -23.153 1.00 96.00 315 TRP A CA 1
ATOM 2489 C C . TRP A 1 315 ? 2.749 -7.036 -21.667 1.00 96.00 315 TRP A C 1
ATOM 2491 O O . TRP A 1 315 ? 2.070 -8.003 -21.325 1.00 96.00 315 TRP A O 1
ATOM 2501 N N . LEU A 1 316 ? 3.374 -6.264 -20.769 1.00 96.06 316 LEU A N 1
ATOM 2502 C CA . LEU A 1 316 ? 3.343 -6.543 -19.331 1.00 96.06 316 LEU A CA 1
ATOM 2503 C C . LEU A 1 316 ? 1.926 -6.413 -18.764 1.00 96.06 316 LEU A C 1
ATOM 2505 O O . LEU A 1 316 ? 1.501 -7.250 -17.965 1.00 96.06 316 LEU A O 1
ATOM 2509 N N . LYS A 1 317 ? 1.187 -5.385 -19.194 1.00 95.50 317 LYS A N 1
ATOM 2510 C CA . LYS A 1 317 ? -0.223 -5.216 -18.841 1.00 95.50 317 LYS A CA 1
ATOM 2511 C C . LYS A 1 317 ? -1.027 -6.454 -19.245 1.00 95.50 317 LYS A C 1
ATOM 2513 O O . LYS A 1 317 ? -1.711 -7.028 -18.398 1.00 95.50 317 LYS A O 1
ATOM 2518 N N . ASP A 1 318 ? -0.879 -6.902 -20.490 1.00 94.81 318 ASP A N 1
ATOM 2519 C CA . ASP A 1 318 ? -1.593 -8.065 -21.008 1.00 94.81 318 ASP A CA 1
ATOM 2520 C C . ASP A 1 318 ? -1.246 -9.335 -20.228 1.00 94.81 318 ASP A C 1
ATOM 2522 O O . ASP A 1 318 ? -2.148 -10.104 -19.896 1.00 94.81 318 ASP A O 1
ATOM 2526 N N . GLN A 1 319 ? 0.029 -9.540 -19.870 1.00 94.88 319 GLN A N 1
ATOM 2527 C CA . GLN A 1 319 ? 0.441 -10.690 -19.060 1.00 94.88 319 GLN A CA 1
ATOM 2528 C C . GLN A 1 319 ? -0.235 -10.707 -17.682 1.00 94.88 319 GLN A C 1
ATOM 2530 O O . GLN A 1 319 ? -0.669 -11.770 -17.232 1.00 94.88 319 GLN A O 1
ATOM 2535 N N . ILE A 1 320 ? -0.348 -9.559 -17.006 1.00 95.06 320 ILE A N 1
ATOM 2536 C CA . ILE A 1 320 ? -0.943 -9.487 -15.662 1.00 95.06 320 ILE A CA 1
ATOM 2537 C C . ILE A 1 320 ? -2.476 -9.616 -15.727 1.00 95.06 320 ILE A C 1
ATOM 2539 O O . ILE A 1 320 ? -3.071 -10.318 -14.902 1.00 95.06 320 ILE A O 1
ATOM 2543 N N . GLU A 1 321 ? -3.127 -8.988 -16.710 1.00 94.00 321 GLU A N 1
ATOM 2544 C CA . GLU A 1 321 ? -4.590 -9.031 -16.864 1.00 94.00 321 GLU A CA 1
ATOM 2545 C C . GLU A 1 321 ? -5.081 -10.411 -17.361 1.00 94.00 321 GLU A C 1
ATOM 2547 O O . GLU A 1 321 ? -6.014 -10.985 -16.783 1.00 94.00 321 GLU A O 1
ATOM 2552 N N . HIS A 1 322 ? -4.414 -11.006 -18.363 1.00 87.69 322 HIS A N 1
ATOM 2553 C CA . HIS A 1 322 ? -4.882 -12.210 -19.076 1.00 87.69 322 HIS A CA 1
ATOM 2554 C C . HIS A 1 322 ? -4.326 -13.542 -18.553 1.00 87.69 322 HIS A C 1
ATOM 2556 O O . HIS A 1 322 ? -4.745 -14.607 -19.014 1.00 87.69 322 HIS A O 1
ATOM 2562 N N . SER A 1 323 ? -3.462 -13.543 -17.531 1.00 77.62 323 SER A N 1
ATOM 2563 C CA . SER A 1 323 ? -2.959 -14.781 -16.898 1.00 77.62 323 SER A CA 1
ATOM 2564 C C . SER A 1 323 ? -4.056 -15.717 -16.340 1.00 77.62 323 SER A C 1
ATOM 2566 O O . SER A 1 323 ? -3.762 -16.832 -15.901 1.00 77.62 323 SER A O 1
ATOM 2568 N N . ASN A 1 324 ? -5.328 -15.303 -16.357 1.00 60.72 324 ASN A N 1
ATOM 2569 C CA . ASN A 1 324 ? -6.464 -16.076 -15.856 1.00 60.72 324 ASN A CA 1
ATOM 2570 C C . ASN A 1 324 ? -7.148 -16.965 -16.913 1.00 60.72 324 ASN A C 1
ATOM 2572 O O . ASN A 1 324 ? -7.716 -17.991 -16.538 1.00 60.72 324 ASN A O 1
ATOM 2576 N N . GLU A 1 325 ? -7.100 -16.624 -18.204 1.00 63.91 325 GLU A N 1
ATOM 2577 C CA . GLU A 1 325 ? -7.924 -17.310 -19.218 1.00 63.91 325 GLU A CA 1
ATOM 2578 C C . GLU A 1 325 ? -7.333 -18.657 -19.652 1.00 63.91 325 GLU A C 1
ATOM 2580 O O . GLU A 1 325 ? -8.050 -19.646 -19.801 1.00 63.91 325 GLU A O 1
ATOM 2585 N N . LEU A 1 326 ? -6.006 -18.745 -19.751 1.00 58.44 326 LEU A N 1
ATOM 2586 C CA . LEU A 1 326 ? -5.307 -19.915 -20.299 1.00 58.44 326 LEU A CA 1
ATOM 2587 C C . LEU A 1 326 ? -5.330 -21.166 -19.405 1.00 58.44 326 LEU A C 1
ATOM 2589 O O . LEU A 1 326 ? -4.959 -22.245 -19.859 1.00 58.44 326 LEU A O 1
ATOM 2593 N N . ARG A 1 327 ? -5.743 -21.054 -18.136 1.00 56.06 327 ARG A N 1
ATOM 2594 C CA . ARG A 1 327 ? -5.816 -22.209 -17.219 1.00 56.06 327 ARG A CA 1
ATOM 2595 C C . ARG A 1 327 ? -7.225 -22.750 -17.018 1.00 56.06 327 ARG A C 1
ATOM 2597 O O . ARG A 1 327 ? -7.352 -23.928 -16.708 1.00 56.06 327 ARG A O 1
ATOM 2604 N N . ALA A 1 328 ? -8.265 -21.940 -17.220 1.00 57.94 328 ALA A N 1
ATOM 2605 C CA . ALA A 1 328 ? -9.646 -22.415 -17.110 1.00 57.94 328 ALA A CA 1
ATOM 2606 C C . ALA A 1 328 ? -9.985 -23.448 -18.201 1.00 57.94 328 ALA A C 1
ATOM 2608 O O . ALA A 1 328 ? -10.779 -24.354 -17.971 1.00 57.94 328 ALA A O 1
ATOM 2609 N N . THR A 1 329 ? -9.319 -23.359 -19.354 1.00 61.31 329 THR A N 1
ATOM 2610 C CA . THR A 1 329 ? -9.484 -24.257 -20.506 1.00 61.31 329 THR A CA 1
ATOM 2611 C C . THR A 1 329 ? -8.660 -25.544 -20.433 1.00 61.31 329 THR A C 1
ATOM 2613 O O . THR A 1 329 ? -8.898 -26.445 -21.225 1.00 61.31 329 THR A O 1
ATOM 2616 N N . GLN A 1 330 ? -7.717 -25.673 -19.491 1.00 57.06 330 GLN A N 1
ATOM 2617 C CA . GLN A 1 330 ? -6.902 -26.891 -19.319 1.00 57.06 330 GLN A CA 1
ATOM 2618 C C . GLN A 1 330 ? -7.405 -27.815 -18.199 1.00 57.06 330 GLN A C 1
ATOM 2620 O O . GLN A 1 330 ? -6.852 -28.894 -18.003 1.00 57.06 330 GLN A O 1
ATOM 2625 N N . SER A 1 331 ? -8.432 -27.405 -17.451 1.00 55.75 331 SER A N 1
ATOM 2626 C CA . SER A 1 331 ? -9.039 -28.199 -16.371 1.00 55.75 331 SER A CA 1
ATOM 2627 C C . SER A 1 331 ? -10.474 -28.657 -16.672 1.00 55.75 331 SER A C 1
ATOM 2629 O O . SER A 1 331 ? -11.219 -28.944 -15.737 1.00 55.75 331 SER A O 1
ATOM 2631 N N . THR A 1 332 ? -10.860 -28.708 -17.953 1.00 50.16 332 THR A N 1
ATOM 2632 C CA . THR A 1 332 ? -12.119 -29.314 -18.444 1.00 50.16 332 THR A CA 1
ATOM 2633 C C . THR A 1 332 ? -11.817 -30.555 -19.265 1.00 50.16 332 THR A C 1
ATOM 2635 O O . THR A 1 332 ? -12.599 -31.521 -19.151 1.00 50.16 332 THR A O 1
#

Sequence (332 aa):
MAKIAPEHSLEDMVKDLGPEVDPSAHPCSPSGFYLDLGPVSASLYERTRREFDALQMAKKFRQCSTLSRPHAFSRSDSTKIEPISGVEIRENGITGYFRFSVDVHYGTNQKLSLPMTQDDICQILSIPRGAKVPSAHSLNYLWNDERLLKGIGDPTGFYFPIAKGLGFLSANKLLRHEALPMAYRCTAFRFEDMDDLVKCLLAIGRLGRGNVEALDFPWESGSDSKQKWELFPQCEDNHLKLPSLHVDQCVDLLQQCTRLKYLRIQFSQEVLSSISKCTFETDPGIRRLCSLRRIPNVKIYSLISEVANNGLAEWLKDQIEHSNELRATQST

pLDDT: mean 76.49, std 20.15, range [31.88, 98.06]

Organism: NCBI:txid78410